Protein AF-A0A421J3B6-F1 (afdb_monomer)

Secondary structure (DSSP, 8-state):
-HHHHHHHHHHHHHHHHGGG-EEEEEEEESPP-SHHHHHHHHHHHHTTS-EEEEEEEE--TT-SEEEEEEEEE-SS-S---TTS-GGG----GGGTTS---HHHHHHHHHHHHHHHHHHHHHEEEEE-HHHHTTSTTTTTTS--B---EEE-SS-GGGTTEEEPPB-SSS-SEEEEE-TTS---HHHHHHHHHHEEE-TTTEEEEEEEEEESHHHHHHHH-

Structure (mmCIF, N/CA/C/O backbone):
data_AF-A0A421J3B6-F1
#
_entry.id   AF-A0A421J3B6-F1
#
loop_
_atom_site.group_PDB
_atom_site.id
_atom_site.type_symbol
_atom_site.label_atom_id
_atom_site.label_alt_id
_atom_site.label_comp_id
_atom_site.label_asym_id
_atom_site.label_entity_id
_atom_site.label_seq_id
_atom_site.pdbx_PDB_ins_code
_atom_site.Cartn_x
_atom_site.Cartn_y
_atom_site.Cartn_z
_atom_site.occupancy
_atom_site.B_iso_or_equiv
_atom_site.auth_seq_id
_atom_site.auth_comp_id
_atom_site.auth_asym_id
_atom_site.auth_atom_id
_atom_site.pdbx_PDB_model_num
ATOM 1 N N . MET A 1 1 ? 37.39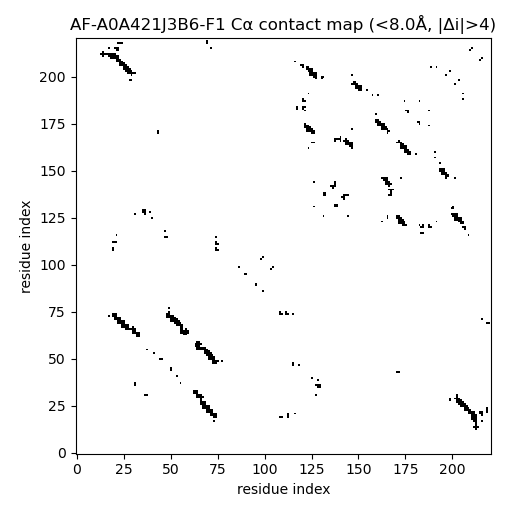4 -8.939 -22.116 1.00 54.56 1 MET A N 1
ATOM 2 C CA . MET A 1 1 ? 36.488 -8.179 -23.014 1.00 54.56 1 MET A CA 1
ATOM 3 C C . MET A 1 1 ? 35.059 -8.730 -23.084 1.00 54.56 1 MET A C 1
ATOM 5 O O . MET A 1 1 ? 34.151 -7.935 -22.910 1.00 54.56 1 MET A O 1
ATOM 9 N N . ARG A 1 2 ? 34.811 -10.040 -23.271 1.00 52.09 2 ARG A N 1
ATOM 10 C CA . ARG A 1 2 ? 33.432 -10.589 -23.368 1.00 52.09 2 ARG A CA 1
ATOM 11 C C . ARG A 1 2 ? 32.566 -10.418 -22.103 1.00 52.09 2 ARG A C 1
ATOM 13 O O . ARG A 1 2 ? 31.375 -10.168 -22.228 1.00 52.09 2 ARG A O 1
ATOM 20 N N . TYR A 1 3 ? 33.163 -10.473 -20.909 1.00 55.31 3 TYR A N 1
ATOM 21 C CA . TYR A 1 3 ? 32.446 -10.296 -19.635 1.00 55.31 3 TYR A CA 1
ATOM 22 C C . TYR A 1 3 ? 31.836 -8.896 -19.461 1.00 55.31 3 TYR A C 1
ATOM 24 O O . TYR A 1 3 ? 30.674 -8.782 -19.092 1.00 55.31 3 TYR A O 1
ATOM 32 N N . HIS A 1 4 ? 32.566 -7.837 -19.822 1.00 60.22 4 HIS A N 1
ATOM 33 C CA . HIS A 1 4 ? 32.065 -6.462 -19.703 1.00 60.22 4 HIS A CA 1
ATOM 34 C C . HIS A 1 4 ? 30.913 -6.155 -20.671 1.00 60.22 4 HIS A C 1
ATOM 36 O O . HIS A 1 4 ? 30.020 -5.384 -20.337 1.00 60.22 4 HIS A O 1
ATOM 42 N N . ALA A 1 5 ? 30.894 -6.783 -21.852 1.00 58.94 5 ALA A N 1
ATOM 43 C CA . ALA A 1 5 ? 29.796 -6.628 -22.807 1.00 58.94 5 ALA A CA 1
ATOM 44 C C . ALA A 1 5 ? 28.504 -7.317 -22.325 1.00 58.94 5 ALA A C 1
ATOM 46 O O . ALA A 1 5 ? 27.414 -6.762 -22.475 1.00 58.94 5 ALA A O 1
ATOM 47 N N . ALA A 1 6 ? 28.623 -8.499 -21.708 1.00 59.12 6 ALA A N 1
ATOM 48 C CA . ALA A 1 6 ? 27.488 -9.215 -21.124 1.00 59.12 6 ALA A CA 1
ATOM 49 C C . ALA A 1 6 ? 26.903 -8.465 -19.914 1.00 59.12 6 ALA A C 1
ATOM 51 O O . ALA A 1 6 ? 25.690 -8.294 -19.819 1.00 59.12 6 ALA A O 1
ATOM 52 N N . GLU A 1 7 ? 27.761 -7.941 -19.038 1.00 62.59 7 GLU A N 1
ATOM 53 C CA . GLU A 1 7 ? 27.357 -7.146 -17.874 1.00 62.59 7 GLU A CA 1
ATOM 54 C C . GLU A 1 7 ? 26.652 -5.840 -18.277 1.00 62.59 7 GLU A C 1
ATOM 56 O O . GLU A 1 7 ? 25.584 -5.520 -17.754 1.00 62.59 7 GLU A O 1
ATOM 61 N N . ALA A 1 8 ? 27.187 -5.120 -19.269 1.00 64.00 8 ALA A N 1
ATOM 62 C CA . ALA A 1 8 ? 26.549 -3.918 -19.805 1.00 64.00 8 ALA A CA 1
ATOM 63 C C . ALA A 1 8 ? 25.174 -4.213 -20.434 1.00 64.00 8 ALA A C 1
ATOM 65 O O . ALA A 1 8 ? 24.240 -3.423 -20.283 1.00 64.00 8 ALA A O 1
ATOM 66 N N . SER A 1 9 ? 25.033 -5.365 -21.097 1.00 66.00 9 SER A N 1
ATOM 67 C CA . SER A 1 9 ? 23.770 -5.798 -21.709 1.00 66.00 9 SER A CA 1
ATOM 68 C C . SER A 1 9 ? 22.718 -6.156 -20.655 1.00 66.00 9 SER A C 1
ATOM 70 O O . SER A 1 9 ? 21.574 -5.719 -20.766 1.00 66.00 9 SER A O 1
ATOM 72 N N . LEU A 1 10 ? 23.110 -6.869 -19.593 1.00 69.31 10 LEU A N 1
ATOM 73 C CA . LEU A 1 10 ? 22.237 -7.182 -18.457 1.00 69.31 10 LEU A CA 1
ATOM 74 C C . LEU A 1 10 ? 21.808 -5.926 -17.696 1.00 69.31 10 LEU A C 1
ATOM 76 O O . LEU A 1 10 ? 20.646 -5.802 -17.316 1.00 69.31 10 LEU A O 1
ATOM 80 N N . LYS A 1 11 ? 22.724 -4.968 -17.512 1.00 72.81 11 LYS A N 1
ATOM 81 C CA . LYS A 1 11 ? 22.406 -3.686 -16.878 1.00 72.81 11 LYS A CA 1
ATOM 82 C C . LYS A 1 11 ? 21.373 -2.907 -17.691 1.00 72.81 11 LYS A C 1
ATOM 84 O O . LYS A 1 11 ? 20.366 -2.487 -17.132 1.00 72.81 11 LYS A O 1
ATOM 89 N N . LYS A 1 12 ? 21.585 -2.776 -19.006 1.00 69.69 12 LYS A N 1
ATOM 90 C CA . LYS A 1 12 ? 20.636 -2.115 -19.915 1.00 69.69 12 LYS A CA 1
ATOM 91 C C . LYS A 1 12 ? 19.272 -2.810 -19.917 1.00 69.69 12 LYS A C 1
ATOM 93 O O . LYS A 1 12 ? 18.246 -2.138 -19.917 1.00 69.69 12 LYS A O 1
ATOM 98 N N . TYR A 1 13 ? 19.263 -4.142 -19.893 1.00 72.50 13 TYR A N 1
ATOM 99 C CA . TYR A 1 13 ? 18.036 -4.926 -19.784 1.00 72.50 13 TYR A CA 1
ATOM 100 C C . TYR A 1 13 ? 17.287 -4.619 -18.483 1.00 72.50 13 TYR A C 1
ATOM 102 O O . TYR A 1 13 ? 16.115 -4.258 -18.529 1.00 72.50 13 TYR A O 1
ATOM 110 N N . ALA A 1 14 ? 17.969 -4.687 -17.337 1.00 73.88 14 ALA A N 1
ATOM 111 C CA . ALA A 1 14 ? 17.371 -4.389 -16.039 1.00 73.88 14 ALA A CA 1
ATOM 112 C C . ALA A 1 14 ? 16.867 -2.938 -15.955 1.00 73.88 14 ALA A C 1
ATOM 114 O O . ALA A 1 14 ? 15.804 -2.691 -15.394 1.00 73.88 14 ALA A O 1
ATOM 115 N N . ASP A 1 15 ? 17.600 -1.986 -16.539 1.00 78.19 15 ASP A N 1
ATOM 116 C CA . ASP A 1 15 ? 17.197 -0.580 -16.579 1.00 78.19 15 ASP A CA 1
ATOM 117 C C . ASP A 1 15 ? 15.906 -0.372 -17.382 1.00 78.19 15 ASP A C 1
ATOM 119 O O . ASP A 1 15 ? 15.024 0.360 -16.937 1.00 78.19 15 ASP A O 1
ATOM 123 N N . ASN A 1 16 ? 15.761 -1.055 -18.520 1.00 77.69 16 ASN A N 1
ATOM 124 C CA . ASN A 1 16 ? 14.534 -1.014 -19.315 1.00 77.69 16 ASN A CA 1
ATOM 125 C C . ASN A 1 16 ? 13.374 -1.733 -18.621 1.00 77.69 16 ASN A C 1
ATOM 127 O O . ASN A 1 16 ? 12.269 -1.198 -18.578 1.00 77.69 16 ASN A O 1
ATOM 131 N N . TYR A 1 17 ? 13.636 -2.915 -18.061 1.00 82.38 17 TYR A N 1
ATOM 132 C CA . TYR A 1 17 ? 12.633 -3.735 -17.391 1.00 82.38 17 TYR A CA 1
ATOM 133 C C . TYR A 1 17 ? 12.043 -3.011 -16.176 1.00 82.38 17 TYR A C 1
ATOM 135 O O . TYR A 1 17 ? 10.830 -2.877 -16.080 1.00 82.38 17 TYR A O 1
ATOM 143 N N . PHE A 1 18 ? 12.889 -2.458 -15.297 1.00 87.81 18 PHE A N 1
ATOM 144 C CA . PHE A 1 18 ? 12.450 -1.782 -14.071 1.00 87.81 18 PHE A CA 1
ATOM 145 C C . PHE A 1 18 ? 12.078 -0.304 -14.255 1.00 87.81 18 PHE A C 1
ATOM 147 O O . PHE A 1 18 ? 11.787 0.383 -13.273 1.00 87.81 18 PHE A O 1
ATOM 154 N N . ARG A 1 19 ? 12.099 0.223 -15.487 1.00 88.19 19 ARG A N 1
ATOM 155 C CA . ARG A 1 19 ? 11.878 1.652 -15.771 1.00 88.19 19 ARG A CA 1
ATOM 156 C C . ARG A 1 19 ? 10.555 2.170 -15.212 1.00 88.19 19 ARG A C 1
ATOM 158 O O . ARG A 1 19 ? 10.502 3.293 -14.712 1.00 88.19 19 ARG A O 1
ATOM 165 N N . TYR A 1 20 ? 9.508 1.355 -15.294 1.00 89.75 20 TYR A N 1
ATOM 166 C CA . TYR A 1 20 ? 8.163 1.729 -14.866 1.00 89.75 20 TYR A CA 1
ATOM 167 C C . TYR A 1 20 ? 7.737 1.056 -13.557 1.00 89.75 20 TYR A C 1
ATOM 169 O O . TYR A 1 20 ? 6.583 1.182 -13.139 1.00 89.75 20 TYR A O 1
ATOM 177 N N . HIS A 1 21 ? 8.669 0.406 -12.860 1.00 93.44 21 HIS A N 1
ATOM 178 C CA . HIS A 1 21 ? 8.410 -0.194 -11.556 1.00 93.44 21 HIS A CA 1
ATOM 179 C C . HIS A 1 21 ? 8.395 0.851 -10.453 1.00 93.44 21 HIS A C 1
ATOM 181 O O . HIS A 1 21 ? 8.985 1.931 -10.551 1.00 93.44 21 HIS A O 1
ATOM 187 N N . ILE A 1 22 ? 7.701 0.496 -9.382 1.00 96.50 22 ILE A N 1
ATOM 188 C CA . ILE A 1 22 ? 7.508 1.330 -8.206 1.00 96.50 22 ILE A CA 1
ATOM 189 C C . ILE A 1 22 ? 8.176 0.622 -7.042 1.00 96.50 22 ILE A C 1
ATOM 191 O O . ILE A 1 22 ? 7.763 -0.468 -6.645 1.00 96.50 22 ILE A O 1
ATOM 195 N N . ALA A 1 23 ? 9.203 1.250 -6.488 1.00 97.81 23 ALA A N 1
ATOM 196 C CA . ALA A 1 23 ? 9.901 0.787 -5.306 1.00 97.81 23 ALA A CA 1
ATOM 197 C C . ALA A 1 23 ? 9.298 1.478 -4.076 1.00 97.81 23 ALA A C 1
ATOM 199 O O . ALA A 1 23 ? 9.419 2.688 -3.905 1.00 97.81 23 ALA A O 1
ATOM 200 N N . ALA A 1 24 ? 8.650 0.713 -3.202 1.00 97.75 24 ALA A N 1
ATOM 201 C CA . ALA A 1 24 ? 8.002 1.233 -2.006 1.00 97.75 24 ALA A CA 1
ATOM 202 C C . ALA A 1 24 ? 8.635 0.662 -0.730 1.00 97.75 24 ALA A C 1
ATOM 204 O O . ALA A 1 24 ? 8.704 -0.555 -0.529 1.00 97.75 24 ALA A O 1
ATOM 205 N N . ARG A 1 25 ? 9.041 1.552 0.180 1.00 97.69 25 ARG A N 1
ATOM 206 C CA . ARG A 1 25 ? 9.270 1.224 1.593 1.00 97.69 25 ARG A CA 1
ATOM 207 C C . ARG A 1 25 ? 7.998 1.552 2.360 1.00 97.69 25 ARG A C 1
ATOM 209 O O . ARG A 1 25 ? 7.587 2.707 2.416 1.00 97.69 25 ARG A O 1
ATOM 216 N N . MET A 1 26 ? 7.377 0.541 2.947 1.00 97.12 26 MET A N 1
ATOM 217 C CA . MET A 1 26 ? 6.164 0.684 3.738 1.00 97.12 26 MET A CA 1
ATOM 218 C C . MET A 1 26 ? 6.464 0.465 5.219 1.00 97.12 26 MET A C 1
ATOM 220 O O . MET A 1 26 ? 7.109 -0.512 5.582 1.00 97.12 26 MET A O 1
ATOM 224 N N . SER A 1 27 ? 5.947 1.331 6.083 1.00 96.62 27 SER A N 1
ATOM 225 C CA . SER A 1 27 ? 5.927 1.118 7.532 1.00 96.62 27 SER A CA 1
ATOM 226 C C . SER A 1 27 ? 4.523 0.723 7.984 1.00 96.62 27 SER A C 1
ATOM 228 O O . SER A 1 27 ? 3.578 1.464 7.729 1.00 96.62 27 SER A O 1
ATOM 230 N N . ALA A 1 28 ? 4.384 -0.408 8.673 1.00 96.56 28 ALA A N 1
ATOM 231 C CA . ALA A 1 28 ? 3.148 -0.874 9.293 1.00 96.56 28 ALA A CA 1
ATOM 232 C C . ALA A 1 28 ? 3.237 -0.759 10.824 1.00 96.56 28 ALA A C 1
ATOM 234 O O . ALA A 1 28 ? 4.090 -1.388 11.456 1.00 96.56 28 ALA A O 1
ATOM 235 N N . HIS A 1 29 ? 2.352 0.048 11.419 1.00 95.19 29 HIS A N 1
ATOM 236 C CA . HIS A 1 29 ? 2.320 0.313 12.861 1.00 95.19 29 HIS A CA 1
ATOM 237 C C . HIS A 1 29 ? 0.949 -0.008 13.490 1.00 95.19 29 HIS A C 1
ATOM 239 O O . HIS A 1 29 ? -0.046 0.624 13.121 1.00 95.19 29 HIS A O 1
ATOM 245 N N . PRO A 1 30 ? 0.868 -0.934 14.470 1.00 94.62 30 PRO A N 1
ATOM 246 C CA . PRO A 1 30 ? 1.970 -1.750 15.000 1.00 94.62 30 PRO A CA 1
ATOM 247 C C . PRO A 1 30 ? 2.499 -2.728 13.941 1.00 94.62 30 PRO A C 1
ATOM 249 O O . PRO A 1 30 ? 1.849 -2.907 12.911 1.00 94.62 30 PRO A O 1
ATOM 252 N N . CYS A 1 31 ? 3.656 -3.353 14.177 1.00 94.75 31 CYS A N 1
ATOM 253 C CA . CYS A 1 31 ? 4.144 -4.384 13.262 1.00 94.75 31 CYS A CA 1
ATOM 254 C C . CYS A 1 31 ? 3.157 -5.564 13.183 1.00 94.75 31 CYS A C 1
ATOM 256 O O . CYS A 1 31 ? 2.437 -5.827 14.156 1.00 94.75 31 CYS A O 1
ATOM 258 N N . PRO A 1 32 ? 3.116 -6.275 12.042 1.00 95.69 32 PRO A N 1
ATOM 259 C CA . PRO A 1 32 ? 2.440 -7.562 11.947 1.00 95.69 32 PRO A CA 1
ATOM 260 C C . PRO A 1 32 ? 2.922 -8.514 13.045 1.00 95.69 32 PRO A C 1
ATOM 262 O O . PRO A 1 32 ? 4.091 -8.462 13.418 1.00 95.69 32 PRO A O 1
ATOM 265 N N . VAL A 1 33 ? 2.050 -9.368 13.580 1.00 93.69 33 VAL A N 1
ATOM 266 C CA . VAL A 1 33 ? 2.411 -10.293 14.682 1.00 93.69 33 VAL A CA 1
ATOM 267 C C . VAL A 1 33 ? 2.442 -11.764 14.277 1.00 93.69 33 VAL A C 1
ATOM 269 O O . VAL A 1 33 ? 2.927 -12.600 15.032 1.00 93.69 33 VAL A O 1
ATOM 272 N N . ASN A 1 34 ? 1.917 -12.101 13.101 1.00 93.69 34 ASN A N 1
ATOM 273 C CA . ASN A 1 34 ? 1.895 -13.462 12.575 1.00 93.69 34 ASN A CA 1
ATOM 274 C C . ASN A 1 34 ? 1.908 -13.457 11.040 1.00 93.69 34 ASN A C 1
ATOM 276 O O . ASN A 1 34 ? 1.729 -12.420 10.400 1.00 93.69 34 ASN A O 1
ATOM 280 N N . GLU A 1 35 ? 2.121 -14.633 10.452 1.00 95.12 35 GLU A N 1
ATOM 281 C CA . GLU A 1 35 ? 2.174 -14.805 8.998 1.00 95.12 35 GLU A CA 1
ATOM 282 C C . GLU A 1 35 ? 0.854 -14.456 8.301 1.00 95.12 35 GLU A C 1
ATOM 284 O O . GLU A 1 35 ? 0.879 -13.951 7.183 1.00 95.12 35 GLU A O 1
ATOM 289 N N . HIS A 1 36 ? -0.294 -14.643 8.961 1.00 96.19 36 HIS A N 1
ATOM 290 C CA . HIS A 1 36 ? -1.594 -14.300 8.388 1.00 96.19 36 HIS A CA 1
ATOM 291 C C . HIS A 1 36 ? -1.769 -12.787 8.221 1.00 96.19 36 HIS A C 1
ATOM 293 O O . HIS A 1 36 ? -2.330 -12.352 7.221 1.00 96.19 36 HIS A O 1
ATOM 299 N N . GLU A 1 37 ? -1.254 -11.968 9.144 1.00 96.44 37 GLU A N 1
ATOM 300 C CA . GLU A 1 37 ? -1.225 -10.509 8.977 1.00 96.44 37 GLU A CA 1
ATOM 301 C C . GLU A 1 37 ? -0.321 -10.096 7.813 1.00 96.44 37 GLU A C 1
ATOM 303 O O . GLU A 1 37 ? -0.714 -9.263 6.999 1.00 96.44 37 GLU A O 1
ATOM 308 N N . VAL A 1 38 ? 0.858 -10.713 7.690 1.00 97.19 38 VAL A N 1
ATOM 309 C CA . VAL A 1 38 ? 1.779 -10.443 6.575 1.00 97.19 38 VAL A CA 1
ATOM 310 C C . VAL A 1 38 ? 1.155 -10.845 5.242 1.00 97.19 38 VAL A C 1
ATOM 312 O O . VAL A 1 38 ? 1.162 -10.052 4.300 1.00 97.19 38 VAL A O 1
ATOM 315 N N . LYS A 1 39 ? 0.563 -12.041 5.174 1.00 97.31 39 LYS A N 1
ATOM 316 C CA . LYS A 1 39 ? -0.138 -12.535 3.990 1.00 97.31 39 LYS A CA 1
ATOM 317 C C . LYS A 1 39 ? -1.329 -11.650 3.636 1.00 97.31 39 LYS A C 1
ATOM 319 O O . LYS A 1 39 ? -1.480 -11.288 2.479 1.00 97.31 39 LYS A O 1
ATOM 324 N N . PHE A 1 40 ? -2.127 -11.233 4.617 1.00 97.12 40 PHE A N 1
ATOM 325 C CA . PHE A 1 40 ? -3.257 -10.337 4.379 1.00 97.12 40 PHE A CA 1
ATOM 326 C C . PHE A 1 40 ? -2.813 -8.983 3.810 1.00 97.12 40 PHE A C 1
ATOM 328 O O . PHE A 1 40 ? -3.469 -8.441 2.923 1.00 97.12 40 PHE A O 1
ATOM 335 N N . ILE A 1 41 ? -1.688 -8.441 4.281 1.00 97.88 41 ILE A N 1
ATOM 336 C CA . ILE A 1 41 ? -1.090 -7.229 3.709 1.00 97.88 41 ILE A CA 1
ATOM 337 C C . ILE A 1 41 ? -0.630 -7.486 2.267 1.00 97.88 41 ILE A C 1
ATOM 339 O O . ILE A 1 41 ? -0.990 -6.711 1.385 1.00 97.88 41 ILE A O 1
ATOM 343 N N . TYR A 1 42 ? 0.117 -8.567 2.018 1.00 97.81 42 TYR A N 1
ATOM 344 C CA . TYR A 1 42 ? 0.599 -8.938 0.682 1.00 97.81 42 TYR A CA 1
ATOM 345 C C . TYR A 1 42 ? -0.551 -9.109 -0.318 1.00 97.81 42 TYR A C 1
ATOM 347 O O . TYR A 1 42 ? -0.573 -8.424 -1.338 1.00 97.81 42 TYR A O 1
ATOM 355 N N . ASP A 1 43 ? -1.542 -9.939 0.018 1.00 96.06 43 ASP A N 1
ATOM 356 C CA . ASP A 1 43 ? -2.681 -10.252 -0.848 1.00 96.06 43 ASP A CA 1
ATOM 357 C C . ASP A 1 43 ? -3.462 -8.984 -1.222 1.00 96.06 43 ASP A C 1
ATOM 359 O O . ASP A 1 43 ? -3.939 -8.845 -2.345 1.00 96.06 43 ASP A O 1
ATOM 363 N N . ASN A 1 44 ? -3.590 -8.025 -0.296 1.00 96.19 44 ASN A N 1
ATOM 364 C CA . ASN A 1 44 ? -4.288 -6.772 -0.578 1.00 96.19 44 ASN A CA 1
ATOM 365 C C . ASN A 1 44 ? -3.432 -5.764 -1.342 1.00 96.19 44 ASN A C 1
ATOM 367 O O . ASN A 1 44 ? -3.969 -5.058 -2.192 1.00 96.19 44 ASN A O 1
ATOM 371 N N . LEU A 1 45 ? -2.119 -5.709 -1.105 1.00 95.75 45 LEU A N 1
ATOM 372 C CA . LEU A 1 45 ? -1.217 -4.913 -1.940 1.00 95.75 45 LEU A CA 1
ATOM 373 C C . LEU A 1 45 ? -1.181 -5.452 -3.379 1.00 95.75 45 LEU A C 1
ATOM 375 O O . LEU A 1 45 ? -1.159 -4.659 -4.315 1.00 95.75 45 LEU A O 1
ATOM 379 N N . GLN A 1 46 ? -1.267 -6.772 -3.570 1.00 92.62 46 GLN A N 1
ATOM 380 C CA . GLN A 1 46 ? -1.292 -7.402 -4.894 1.00 92.62 46 GLN A CA 1
ATOM 381 C C . GLN A 1 46 ? -2.550 -7.039 -5.704 1.00 92.62 46 GLN A C 1
ATOM 383 O O . GLN A 1 46 ? -2.512 -7.032 -6.930 1.00 92.62 46 GLN A O 1
ATOM 388 N N . LYS A 1 47 ? -3.651 -6.659 -5.037 1.00 89.50 47 LYS A N 1
ATOM 389 C CA . LYS A 1 47 ? -4.853 -6.101 -5.691 1.00 89.50 47 LYS A CA 1
ATOM 390 C C . LYS A 1 47 ? -4.660 -4.668 -6.200 1.00 89.50 47 LYS A C 1
ATOM 392 O O . LYS A 1 47 ? -5.513 -4.159 -6.922 1.00 89.50 47 LYS A O 1
ATOM 397 N N . ILE A 1 48 ? -3.609 -3.968 -5.768 1.00 89.06 48 ILE A N 1
ATOM 398 C CA . ILE A 1 48 ? -3.297 -2.616 -6.252 1.00 89.06 48 ILE A CA 1
ATOM 399 C C . ILE A 1 48 ? -2.569 -2.709 -7.588 1.00 89.06 48 ILE A C 1
ATOM 401 O O . ILE A 1 48 ? -2.947 -2.013 -8.524 1.00 89.06 48 ILE A O 1
ATOM 405 N N . ALA A 1 49 ? -1.528 -3.538 -7.635 1.00 88.81 49 ALA A N 1
ATOM 406 C CA . ALA A 1 49 ? -0.688 -3.781 -8.796 1.00 88.81 49 ALA A CA 1
ATOM 407 C C . ALA A 1 49 ? 0.109 -5.087 -8.596 1.00 88.81 49 ALA A C 1
ATOM 409 O O . ALA A 1 49 ? 0.317 -5.490 -7.443 1.00 88.81 49 ALA A O 1
ATOM 410 N N . PRO A 1 50 ? 0.591 -5.737 -9.673 1.00 90.38 50 PRO A N 1
ATOM 411 C CA . PRO A 1 50 ? 1.442 -6.918 -9.562 1.00 90.38 50 PRO A CA 1
ATOM 412 C C . PRO A 1 50 ? 2.684 -6.644 -8.708 1.00 90.38 50 PRO A C 1
ATOM 414 O O . PRO A 1 50 ? 3.362 -5.634 -8.891 1.00 90.38 50 PRO A O 1
ATOM 417 N N . ILE A 1 51 ? 2.989 -7.555 -7.783 1.00 93.31 51 ILE A N 1
ATOM 418 C CA . ILE A 1 51 ? 4.153 -7.461 -6.896 1.00 93.31 51 ILE A CA 1
ATOM 419 C C . ILE A 1 51 ? 5.232 -8.422 -7.383 1.00 93.31 51 ILE A C 1
ATOM 421 O O . ILE A 1 51 ? 5.013 -9.631 -7.402 1.00 93.3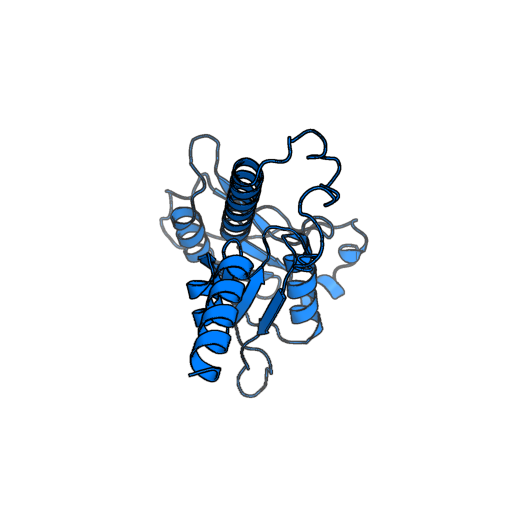1 51 ILE A O 1
ATOM 425 N N . GLU A 1 52 ? 6.412 -7.895 -7.698 1.00 92.81 52 GLU A N 1
ATOM 426 C CA . GLU A 1 52 ? 7.574 -8.698 -8.115 1.00 92.81 52 GLU A CA 1
ATOM 427 C C . GLU A 1 52 ? 8.541 -8.984 -6.971 1.00 92.81 52 GLU A C 1
ATOM 429 O O . GLU A 1 52 ? 9.261 -9.980 -6.971 1.00 92.81 52 GLU A O 1
ATOM 434 N N . TYR A 1 53 ? 8.550 -8.115 -5.965 1.00 95.62 53 TYR A N 1
ATOM 435 C CA . TYR A 1 53 ? 9.368 -8.291 -4.780 1.00 95.62 53 TYR A CA 1
ATOM 436 C C . TYR A 1 53 ? 8.585 -7.865 -3.552 1.00 95.62 53 TYR A C 1
ATOM 438 O O . TYR A 1 53 ? 8.006 -6.782 -3.519 1.00 95.62 53 TYR A O 1
ATOM 446 N N . PHE A 1 54 ? 8.600 -8.705 -2.523 1.00 96.88 54 PHE A N 1
ATOM 447 C CA . PHE A 1 54 ? 7.999 -8.412 -1.233 1.00 96.88 54 PHE A CA 1
ATOM 448 C C . PHE A 1 54 ? 8.889 -8.958 -0.127 1.00 96.88 54 PHE A C 1
ATOM 450 O O . PHE A 1 54 ? 9.208 -10.147 -0.094 1.00 96.88 54 PHE A O 1
ATOM 457 N N . ARG A 1 55 ? 9.283 -8.093 0.806 1.00 96.44 55 ARG A N 1
ATOM 458 C CA . ARG A 1 55 ? 10.091 -8.496 1.954 1.00 96.44 55 ARG A CA 1
ATOM 459 C C . ARG A 1 55 ? 9.730 -7.686 3.181 1.00 96.44 55 ARG A C 1
ATOM 461 O O . ARG A 1 55 ? 9.846 -6.466 3.178 1.00 96.44 55 ARG A O 1
ATOM 468 N N . ILE A 1 56 ? 9.388 -8.376 4.258 1.00 95.19 56 ILE A N 1
ATOM 469 C CA . ILE A 1 56 ? 9.242 -7.780 5.585 1.00 95.19 56 ILE A CA 1
ATOM 470 C C . ILE A 1 56 ? 10.578 -7.817 6.334 1.00 95.19 56 ILE A C 1
ATOM 472 O O . ILE A 1 56 ? 11.362 -8.763 6.198 1.00 95.19 56 ILE A O 1
ATOM 476 N N . SER A 1 57 ? 10.874 -6.768 7.097 1.00 94.69 57 SER A N 1
ATOM 477 C CA . SER A 1 57 ? 12.037 -6.745 7.974 1.00 94.69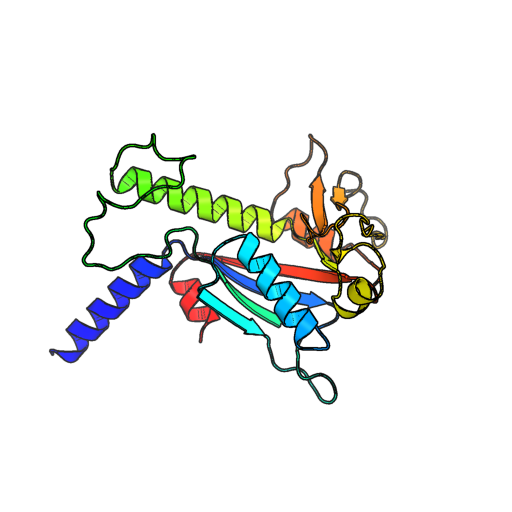 57 SER A CA 1
ATOM 478 C C . SER A 1 57 ? 11.861 -7.743 9.117 1.00 94.69 57 SER A C 1
ATOM 480 O O . SER A 1 57 ? 10.745 -8.050 9.541 1.00 94.69 57 SER A O 1
ATOM 482 N N . LYS A 1 58 ? 12.978 -8.262 9.629 1.00 92.69 58 LYS A N 1
ATOM 483 C CA . LYS A 1 58 ? 12.955 -9.106 10.826 1.00 92.69 58 LYS A CA 1
ATOM 484 C C . LYS A 1 58 ? 12.617 -8.249 12.043 1.00 92.69 58 LYS A C 1
ATOM 486 O O . LYS A 1 58 ? 13.118 -7.130 12.170 1.00 92.69 58 LYS A O 1
ATOM 491 N N . GLY A 1 59 ? 11.757 -8.775 12.906 1.00 89.69 59 GLY A N 1
ATOM 492 C CA . GLY A 1 59 ? 11.451 -8.174 14.198 1.00 89.69 59 GLY A CA 1
ATOM 493 C C . GLY A 1 59 ? 12.510 -8.495 15.255 1.00 89.69 59 GLY A C 1
ATOM 494 O O . GLY A 1 59 ? 13.545 -9.102 14.969 1.00 89.69 59 GLY A O 1
ATOM 495 N N . SER A 1 60 ? 12.252 -8.057 16.483 1.00 85.31 60 SER A N 1
ATOM 496 C CA . SER A 1 60 ? 13.066 -8.349 17.666 1.00 85.31 60 SER A CA 1
ATOM 497 C C . SER A 1 60 ? 12.405 -9.423 18.543 1.00 85.31 60 SER A C 1
ATOM 499 O O . SER A 1 60 ? 11.265 -9.819 18.307 1.00 85.31 60 SER A O 1
ATOM 501 N N . MET A 1 61 ? 13.142 -9.919 19.544 1.00 78.56 61 MET A N 1
ATOM 502 C CA . MET A 1 61 ? 12.732 -10.969 20.495 1.00 78.56 61 MET A CA 1
ATOM 503 C C . MET A 1 61 ? 11.223 -10.947 20.822 1.00 78.56 61 MET A C 1
ATOM 505 O O . MET A 1 61 ? 10.731 -9.996 21.425 1.00 78.56 61 MET A O 1
ATOM 509 N N . GLY A 1 62 ? 10.502 -12.005 20.430 1.00 78.81 62 GLY A N 1
ATOM 510 C CA . GLY A 1 62 ? 9.064 -12.187 20.679 1.00 78.81 62 GLY A CA 1
ATOM 511 C C . GLY A 1 62 ? 8.137 -11.911 19.485 1.00 78.81 62 GLY A C 1
ATOM 512 O O . GLY A 1 62 ? 7.031 -12.443 19.465 1.00 78.81 62 GLY A O 1
ATOM 513 N N . ASN A 1 63 ? 8.577 -11.161 18.465 1.00 85.88 63 ASN A N 1
ATOM 514 C CA . ASN A 1 63 ? 7.845 -11.003 17.203 1.00 85.88 63 ASN A CA 1
ATOM 515 C C . ASN A 1 63 ? 8.797 -11.179 16.003 1.00 85.88 63 ASN A C 1
ATOM 517 O O . ASN A 1 63 ? 9.717 -10.377 15.840 1.00 85.88 63 ASN A O 1
ATOM 521 N N . PRO A 1 64 ? 8.594 -12.186 15.133 1.00 90.81 64 PRO A N 1
ATOM 522 C CA . PRO A 1 64 ? 9.474 -12.408 13.987 1.00 90.81 64 PRO A CA 1
ATOM 523 C C . PRO A 1 64 ? 9.409 -11.290 12.932 1.00 90.81 64 PRO A C 1
ATOM 525 O O . PRO A 1 64 ? 10.318 -11.188 12.105 1.00 90.81 64 PRO A O 1
ATOM 528 N N . TYR A 1 65 ? 8.387 -10.428 12.970 1.00 94.69 65 TYR A N 1
ATOM 529 C CA . TYR A 1 65 ? 8.132 -9.400 11.965 1.00 94.69 65 TYR A CA 1
ATOM 530 C C . TYR A 1 65 ? 8.387 -7.986 12.497 1.00 94.69 65 TYR A C 1
ATOM 532 O O . TYR A 1 65 ? 7.906 -7.584 13.559 1.00 94.69 65 TYR A O 1
ATOM 540 N N . GLY A 1 66 ? 9.154 -7.213 11.732 1.00 94.69 66 GLY A N 1
ATOM 541 C CA . GLY A 1 66 ? 9.385 -5.800 11.985 1.00 94.69 66 GLY A CA 1
ATOM 542 C C . GLY A 1 66 ? 8.290 -4.916 11.387 1.00 94.69 66 GLY A C 1
ATOM 543 O O . GLY A 1 66 ? 7.324 -5.382 10.785 1.00 94.69 66 GLY A O 1
ATOM 544 N N . THR A 1 67 ? 8.433 -3.605 11.564 1.00 94.62 67 THR A N 1
ATOM 545 C CA . THR A 1 67 ? 7.476 -2.616 11.040 1.00 94.62 67 THR A CA 1
ATOM 546 C C . THR A 1 67 ? 7.717 -2.275 9.575 1.00 94.62 67 THR A C 1
ATOM 548 O O . THR A 1 67 ? 6.828 -1.720 8.944 1.00 94.62 67 THR A O 1
ATOM 551 N N . GLN A 1 68 ? 8.896 -2.575 9.028 1.00 96.69 68 GLN A N 1
ATOM 552 C CA . GLN A 1 68 ? 9.296 -2.145 7.691 1.00 96.69 68 GLN A CA 1
ATOM 553 C C . GLN A 1 68 ? 9.058 -3.251 6.668 1.00 96.69 68 GLN A C 1
ATOM 555 O O . GLN A 1 68 ? 9.425 -4.403 6.888 1.00 96.69 68 GLN A O 1
ATOM 560 N N . LEU A 1 69 ? 8.502 -2.888 5.520 1.00 96.31 69 LEU A N 1
ATOM 561 C CA . LEU A 1 69 ? 8.336 -3.756 4.367 1.00 96.31 69 LEU A CA 1
ATOM 562 C C . LEU A 1 69 ? 8.915 -3.072 3.130 1.00 96.31 69 LEU A C 1
ATOM 564 O O . LEU A 1 69 ? 8.793 -1.863 2.953 1.00 96.31 69 LEU A O 1
ATOM 568 N N . LYS A 1 70 ? 9.546 -3.859 2.270 1.00 98.12 70 LYS A N 1
ATOM 569 C CA . LYS A 1 70 ? 10.032 -3.457 0.954 1.00 98.12 70 LYS A CA 1
ATOM 570 C C . LYS A 1 70 ? 9.150 -4.141 -0.083 1.00 98.12 70 LYS A C 1
ATOM 572 O O . LYS A 1 70 ? 9.003 -5.363 -0.027 1.00 98.12 70 LYS A O 1
ATOM 577 N N . VAL A 1 71 ? 8.575 -3.374 -1.002 1.00 97.50 71 VAL A N 1
ATOM 578 C CA . VAL A 1 71 ? 7.699 -3.888 -2.059 1.00 97.50 71 VAL A CA 1
ATOM 579 C C . VAL A 1 71 ? 8.100 -3.272 -3.393 1.00 97.50 71 VAL A C 1
ATOM 581 O O . VAL A 1 71 ? 8.330 -2.068 -3.458 1.00 97.50 71 VAL A O 1
ATOM 584 N N . VAL A 1 72 ? 8.194 -4.087 -4.441 1.00 96.94 72 VAL A N 1
ATOM 585 C CA . VAL A 1 72 ? 8.335 -3.614 -5.823 1.00 96.94 72 VAL A CA 1
ATOM 586 C C . VAL A 1 72 ? 7.067 -3.976 -6.576 1.00 96.94 72 VAL A C 1
ATOM 588 O O . VAL A 1 72 ? 6.740 -5.159 -6.691 1.00 96.94 72 VAL A O 1
ATOM 591 N N . PHE A 1 73 ? 6.374 -2.958 -7.077 1.00 94.25 73 PHE A N 1
ATOM 592 C CA . PHE A 1 73 ? 5.224 -3.126 -7.957 1.00 94.25 73 PHE A CA 1
ATOM 593 C C . PHE A 1 73 ? 5.641 -2.948 -9.413 1.00 94.25 73 PHE A C 1
ATOM 595 O O . PHE A 1 73 ? 6.441 -2.062 -9.725 1.00 94.25 73 PHE A O 1
ATOM 602 N N . SER A 1 74 ? 5.053 -3.745 -10.296 1.00 88.62 74 SER A N 1
ATOM 603 C CA . SER A 1 74 ? 5.048 -3.488 -11.735 1.00 88.62 74 SER A CA 1
ATOM 604 C C . SER A 1 74 ? 3.833 -2.626 -12.088 1.00 88.62 74 SER A C 1
ATOM 606 O O . SER A 1 74 ? 2.756 -2.822 -11.526 1.00 88.62 74 SER A O 1
ATOM 608 N N . SER A 1 75 ? 3.986 -1.662 -12.997 1.00 79.56 75 SER A N 1
ATOM 609 C CA . SER A 1 75 ? 2.859 -0.871 -13.522 1.00 79.56 75 SER A CA 1
ATOM 610 C C . SER A 1 75 ? 2.070 -1.596 -14.624 1.00 79.56 75 SER A C 1
ATOM 612 O O . SER A 1 75 ? 0.956 -1.178 -14.911 1.00 79.56 75 SER A O 1
ATOM 614 N N . GLY A 1 76 ? 2.598 -2.710 -15.154 1.00 66.12 76 GLY A N 1
ATOM 615 C CA . GLY A 1 76 ? 2.102 -3.495 -16.299 1.00 66.12 76 GLY A CA 1
ATOM 616 C C . GLY A 1 76 ? 3.281 -3.835 -17.233 1.00 66.12 76 GLY A C 1
ATOM 617 O O . GLY A 1 76 ? 4.219 -3.051 -17.314 1.00 66.12 76 GLY A O 1
ATOM 618 N N . VAL A 1 77 ? 3.401 -4.975 -17.926 1.00 49.97 77 VAL A N 1
ATOM 619 C CA . VAL A 1 77 ? 2.624 -6.225 -18.062 1.00 49.97 77 VAL A CA 1
ATOM 620 C C . VAL A 1 77 ? 3.483 -7.387 -17.525 1.00 49.97 77 VAL A C 1
ATOM 622 O O . VAL A 1 77 ? 4.698 -7.398 -17.701 1.00 49.97 77 VAL A O 1
ATOM 625 N N . VAL A 1 78 ? 2.857 -8.389 -16.896 1.00 43.62 78 VAL A N 1
ATOM 626 C CA . VAL A 1 78 ? 3.486 -9.588 -16.279 1.00 43.62 78 VAL A CA 1
ATOM 627 C C . VAL A 1 78 ? 4.123 -10.558 -17.303 1.00 43.62 78 VAL A C 1
ATOM 629 O O . VAL A 1 78 ? 4.583 -11.637 -16.947 1.00 43.62 78 VAL A O 1
ATOM 632 N N . GLN A 1 79 ? 4.228 -10.190 -18.578 1.00 39.09 79 GLN A N 1
ATOM 633 C CA . GLN A 1 79 ? 4.877 -10.995 -19.614 1.00 39.09 79 GLN A CA 1
ATOM 634 C C . GLN A 1 79 ? 5.690 -10.092 -20.541 1.00 39.09 79 GLN A C 1
ATOM 636 O O . GLN A 1 79 ? 5.276 -9.761 -21.641 1.00 39.09 79 GLN A O 1
ATOM 641 N N . LEU A 1 80 ? 6.873 -9.682 -20.089 1.00 38.62 80 LEU A N 1
ATOM 642 C CA . LEU A 1 80 ? 7.938 -9.271 -21.001 1.00 38.62 80 LEU A CA 1
ATOM 643 C C . LEU A 1 80 ? 8.843 -10.482 -21.211 1.00 38.62 80 LEU A C 1
ATOM 645 O O . LEU A 1 80 ? 9.901 -10.601 -20.593 1.00 38.62 80 LEU A O 1
ATOM 649 N N . ASN A 1 81 ? 8.401 -11.413 -22.057 1.00 35.84 81 ASN A N 1
ATOM 650 C CA . ASN A 1 81 ? 9.337 -12.310 -22.714 1.00 35.84 81 ASN A CA 1
ATOM 651 C C . ASN A 1 81 ? 9.975 -11.493 -23.854 1.00 35.84 81 ASN A C 1
ATOM 653 O O . ASN A 1 81 ? 9.256 -11.086 -24.762 1.00 35.84 81 ASN A O 1
ATOM 657 N N . PRO A 1 82 ? 11.290 -11.208 -23.848 1.00 41.72 82 PRO A N 1
ATOM 658 C CA . PRO A 1 82 ? 11.937 -10.325 -24.832 1.00 41.72 82 PRO A CA 1
ATOM 659 C C . PRO A 1 82 ? 11.976 -10.887 -26.269 1.00 41.72 82 PRO A C 1
ATOM 661 O O . PRO A 1 82 ? 12.661 -10.333 -27.127 1.00 41.72 82 PRO A O 1
ATOM 664 N N . TYR A 1 83 ? 11.280 -11.997 -26.517 1.00 39.81 83 TYR A N 1
ATOM 665 C CA . TYR A 1 83 ? 11.142 -12.656 -27.812 1.00 39.81 83 TYR A CA 1
ATOM 666 C C . TYR A 1 83 ? 9.728 -12.558 -28.393 1.00 39.81 83 TYR A C 1
ATOM 668 O O . TYR A 1 83 ? 9.531 -12.990 -29.525 1.00 39.81 83 TYR A O 1
ATOM 676 N N . GLU A 1 84 ? 8.759 -12.023 -27.646 1.00 39.28 84 GLU A N 1
ATOM 677 C CA . GLU A 1 84 ? 7.425 -11.748 -28.176 1.00 39.28 84 GLU A CA 1
ATOM 678 C C . GLU A 1 84 ? 7.392 -10.333 -28.753 1.00 39.28 84 GLU A C 1
ATOM 680 O O . GLU A 1 84 ? 7.826 -9.363 -28.126 1.00 39.28 84 GLU A O 1
ATOM 685 N N . ASP A 1 85 ? 6.945 -10.253 -30.004 1.00 39.66 85 ASP A N 1
ATOM 686 C CA . ASP A 1 85 ? 6.721 -9.012 -30.725 1.00 39.66 85 ASP A CA 1
ATOM 687 C C . ASP A 1 85 ? 5.709 -8.168 -29.933 1.00 39.66 85 ASP A C 1
ATOM 689 O O . ASP A 1 85 ? 4.639 -8.645 -29.551 1.00 39.66 85 ASP A O 1
ATOM 693 N N . MET A 1 86 ? 6.053 -6.907 -29.657 1.00 43.81 86 MET A N 1
ATOM 694 C CA . MET A 1 86 ? 5.250 -5.985 -28.836 1.00 43.81 86 MET A CA 1
ATOM 695 C C . MET A 1 86 ? 3.858 -5.711 -29.436 1.00 43.81 86 MET A C 1
ATOM 697 O O . MET A 1 86 ? 3.017 -5.082 -28.794 1.00 43.81 86 MET A O 1
ATOM 701 N N . SER A 1 87 ? 3.623 -6.164 -30.668 1.00 43.81 87 SER A N 1
ATOM 702 C CA . SER A 1 87 ? 2.365 -6.062 -31.402 1.00 43.81 87 SER A CA 1
ATOM 703 C C . SER A 1 87 ? 1.271 -7.041 -30.947 1.00 43.81 87 SER A C 1
ATOM 705 O O . SER A 1 87 ? 0.104 -6.757 -31.205 1.00 43.81 87 SER A O 1
ATOM 707 N N . ASP A 1 88 ? 1.605 -8.116 -30.219 1.00 38.41 88 ASP A N 1
ATOM 708 C CA . ASP A 1 88 ? 0.655 -9.190 -29.862 1.00 38.41 88 ASP A CA 1
ATOM 709 C C . ASP A 1 88 ? 0.245 -9.217 -28.375 1.00 38.41 88 ASP A C 1
ATOM 711 O O . ASP A 1 88 ? -0.381 -10.170 -27.906 1.00 38.41 88 ASP A O 1
ATOM 715 N N . ILE A 1 89 ? 0.563 -8.172 -27.604 1.00 46.47 89 ILE A N 1
ATOM 716 C CA . ILE A 1 89 ? 0.229 -8.121 -26.174 1.00 46.47 89 ILE A CA 1
ATOM 717 C C . ILE A 1 89 ? -1.281 -7.869 -26.004 1.00 46.47 89 ILE A C 1
ATOM 719 O O . ILE A 1 89 ? -1.763 -6.799 -26.391 1.00 46.47 89 ILE A O 1
ATOM 723 N N . PRO A 1 90 ? -2.044 -8.783 -25.368 1.00 40.56 90 PRO A N 1
ATOM 724 C CA . PRO A 1 90 ? -3.442 -8.530 -25.068 1.00 40.56 90 PRO A CA 1
ATOM 725 C C . PRO A 1 90 ? -3.528 -7.459 -23.978 1.00 40.56 90 PRO A C 1
ATOM 727 O O . PRO A 1 90 ? -3.246 -7.698 -22.801 1.00 40.56 90 PRO A O 1
ATOM 730 N N . LEU A 1 91 ? -3.902 -6.249 -24.389 1.00 47.66 91 LEU A N 1
ATOM 731 C CA . LEU A 1 91 ? -4.298 -5.183 -23.480 1.00 47.66 91 LEU A CA 1
ATOM 732 C C . LEU A 1 91 ? -5.580 -5.615 -22.745 1.00 47.66 91 LEU A C 1
ATOM 734 O O . LEU A 1 91 ? -6.452 -6.224 -23.366 1.00 47.66 91 LEU A O 1
ATOM 738 N N . PRO A 1 92 ? -5.737 -5.302 -21.444 1.00 46.72 92 PRO A N 1
ATOM 739 C CA . PRO A 1 92 ? -7.029 -5.431 -20.774 1.00 46.72 92 PRO A CA 1
ATOM 740 C C . PRO A 1 92 ? -8.108 -4.713 -21.596 1.00 46.72 92 PRO A C 1
ATOM 742 O O . PRO A 1 92 ? -7.824 -3.642 -22.132 1.00 46.72 92 PRO A O 1
ATOM 745 N N . ASP A 1 93 ? -9.324 -5.265 -21.681 1.00 47.66 93 ASP A N 1
ATOM 746 C CA . ASP A 1 93 ? -10.399 -4.792 -22.580 1.00 47.66 93 ASP A CA 1
ATOM 747 C C . ASP A 1 93 ? -10.680 -3.278 -22.493 1.00 47.66 93 ASP A C 1
ATOM 749 O O . ASP A 1 93 ? -11.081 -2.649 -23.470 1.00 47.66 93 ASP A O 1
ATOM 753 N N . GLU A 1 94 ? -10.395 -2.666 -21.342 1.00 44.50 94 GLU A N 1
ATOM 754 C CA . GLU A 1 94 ? -10.475 -1.220 -21.086 1.00 44.50 94 GLU A CA 1
ATOM 755 C C . GLU A 1 94 ? -9.522 -0.369 -21.958 1.00 44.50 94 GLU A C 1
ATOM 757 O O . GLU A 1 94 ? -9.694 0.845 -22.061 1.00 44.50 94 GLU A O 1
ATOM 762 N N . PHE A 1 95 ? -8.529 -0.995 -22.599 1.00 47.16 95 PHE A N 1
ATOM 763 C CA . PHE A 1 95 ? -7.467 -0.359 -23.385 1.00 47.16 95 PHE A CA 1
ATOM 764 C C . PHE A 1 95 ? -7.297 -0.964 -24.787 1.00 47.16 95 PHE A C 1
ATOM 766 O O . PHE A 1 95 ? -6.412 -0.536 -25.527 1.00 47.16 95 PHE A O 1
ATOM 773 N N . ALA A 1 96 ? -8.160 -1.901 -25.196 1.00 48.44 96 ALA A N 1
ATOM 774 C CA . ALA A 1 96 ? -8.100 -2.569 -26.502 1.00 48.44 96 ALA A CA 1
ATOM 775 C C . ALA A 1 96 ? -8.238 -1.613 -27.712 1.00 48.44 96 ALA A C 1
ATOM 777 O O . ALA A 1 96 ? -7.978 -2.003 -28.847 1.00 48.44 96 ALA A O 1
ATOM 778 N N . SER A 1 97 ? -8.628 -0.352 -27.490 1.00 43.84 97 SER A N 1
ATOM 779 C CA . SER A 1 97 ? -8.770 0.679 -28.525 1.00 43.84 97 SER A CA 1
ATOM 780 C C . SER A 1 97 ? -7.550 1.598 -28.699 1.00 43.84 97 SER A C 1
ATOM 782 O O . SER A 1 97 ? -7.652 2.588 -29.425 1.00 43.84 97 SER A O 1
ATOM 784 N N . VAL A 1 98 ? -6.423 1.345 -28.019 1.00 44.41 98 VAL A N 1
ATOM 785 C CA . VAL A 1 98 ? -5.230 2.211 -28.094 1.00 44.41 98 VAL A CA 1
ATOM 786 C C . VAL A 1 98 ? -4.258 1.696 -29.174 1.00 44.41 98 VAL A C 1
ATOM 788 O O . VAL A 1 98 ? -3.834 0.546 -29.090 1.00 44.41 98 VAL A O 1
ATOM 791 N N . PRO A 1 99 ? -3.886 2.505 -30.191 1.00 40.28 99 PRO A N 1
ATOM 792 C CA . PRO A 1 99 ? -2.962 2.085 -31.247 1.00 40.28 99 PRO A CA 1
ATOM 793 C C . PRO A 1 99 ? -1.559 1.732 -30.722 1.00 40.28 99 PRO A C 1
ATOM 795 O O . PRO A 1 99 ? -1.026 2.357 -29.808 1.00 40.28 99 PRO A O 1
ATOM 798 N N . SER A 1 100 ? -0.933 0.741 -31.351 1.00 49.47 100 SER A N 1
ATOM 799 C CA . SER A 1 100 ? 0.381 0.184 -31.023 1.00 49.47 100 SER A CA 1
ATOM 800 C C . SER A 1 100 ? 1.537 1.057 -31.546 1.00 49.47 100 SER A C 1
ATOM 802 O O . SER A 1 100 ? 2.070 0.820 -32.631 1.00 49.47 100 SER A O 1
ATOM 804 N N . THR A 1 101 ? 1.943 2.077 -30.786 1.00 53.06 101 THR A N 1
ATOM 805 C CA . THR A 1 101 ? 3.260 2.726 -30.949 1.00 53.06 101 THR A CA 1
ATOM 806 C C . THR A 1 101 ? 4.021 2.728 -29.623 1.00 53.06 101 THR A C 1
ATOM 808 O O . THR A 1 101 ? 3.428 2.958 -28.568 1.00 53.06 101 THR A O 1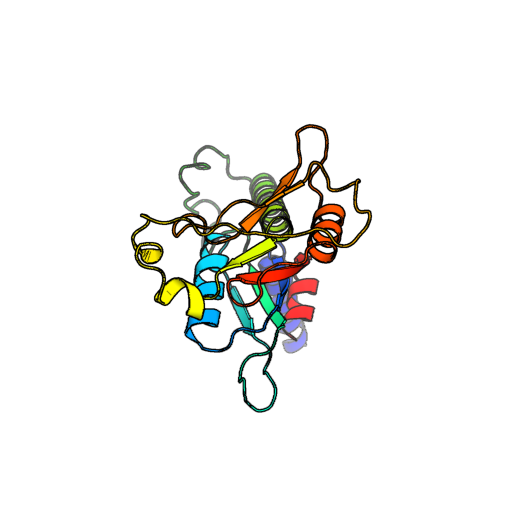
ATOM 811 N N . ASP A 1 102 ? 5.342 2.515 -29.666 1.00 62.09 102 ASP A N 1
ATOM 812 C CA . ASP A 1 102 ? 6.210 2.457 -28.474 1.00 62.09 102 ASP A CA 1
ATOM 813 C C . ASP A 1 102 ? 6.069 3.688 -27.557 1.00 62.09 102 ASP A C 1
ATOM 815 O O . ASP A 1 102 ? 6.163 3.580 -26.333 1.00 62.09 102 ASP A O 1
ATOM 819 N N . SER A 1 103 ? 5.811 4.870 -28.131 1.00 60.09 103 SER A N 1
ATOM 820 C CA . SER A 1 103 ? 5.6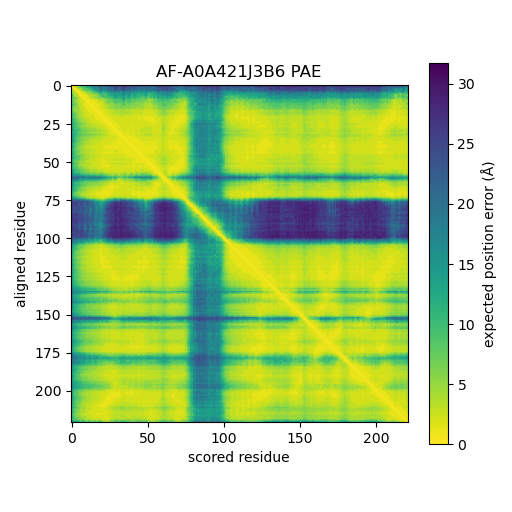02 6.109 -27.372 1.00 60.09 103 SER A CA 1
ATOM 821 C C . SER A 1 103 ? 4.276 6.126 -26.610 1.00 60.09 103 SER A C 1
ATOM 823 O O . SER A 1 103 ? 4.251 6.549 -25.458 1.00 60.09 103 SER A O 1
ATOM 825 N N . GLN A 1 104 ? 3.191 5.626 -27.208 1.00 66.50 104 GLN A N 1
ATOM 826 C CA . GLN A 1 104 ? 1.876 5.574 -26.557 1.00 66.50 104 GLN A CA 1
ATOM 827 C C . GLN A 1 104 ? 1.856 4.523 -25.439 1.00 66.50 104 GLN A C 1
ATOM 829 O O . GLN A 1 104 ? 1.284 4.761 -24.377 1.00 66.50 104 GLN A O 1
ATOM 834 N N . TYR A 1 105 ? 2.564 3.403 -25.615 1.00 73.25 105 TYR A N 1
ATOM 835 C CA . TYR A 1 105 ? 2.734 2.401 -24.560 1.00 73.25 105 TYR A CA 1
ATOM 836 C C . TYR A 1 105 ? 3.520 2.950 -23.354 1.00 73.25 105 TYR A C 1
ATOM 838 O O . TYR A 1 105 ? 3.121 2.763 -22.204 1.00 73.25 105 TYR A O 1
ATOM 846 N N . ALA A 1 106 ? 4.601 3.697 -23.602 1.00 79.38 106 ALA A N 1
ATOM 847 C CA . ALA A 1 106 ? 5.368 4.365 -22.550 1.00 79.38 106 ALA A CA 1
ATOM 848 C C . ALA A 1 106 ? 4.528 5.380 -21.751 1.00 79.38 106 ALA A C 1
ATOM 850 O O . ALA A 1 106 ? 4.666 5.461 -20.527 1.00 79.38 106 ALA A O 1
ATOM 851 N N . GLU A 1 107 ? 3.655 6.133 -22.426 1.00 81.81 107 GLU A N 1
ATOM 852 C CA . GLU A 1 107 ? 2.714 7.061 -21.788 1.00 81.81 107 GLU A CA 1
ATOM 853 C C . GLU A 1 107 ? 1.693 6.324 -20.910 1.00 81.81 107 GLU A C 1
ATOM 855 O O . GLU A 1 107 ? 1.441 6.752 -19.781 1.00 81.81 107 GLU A O 1
ATOM 860 N N . VAL A 1 108 ? 1.164 5.185 -21.375 1.00 81.56 108 VAL A N 1
ATOM 861 C CA . VAL A 1 108 ? 0.249 4.334 -20.595 1.00 81.56 108 VAL A CA 1
ATOM 862 C C . VAL A 1 108 ? 0.930 3.803 -19.335 1.00 81.56 108 VAL A C 1
ATOM 864 O O . VAL A 1 108 ? 0.382 3.961 -18.242 1.00 81.56 108 VAL A O 1
ATOM 867 N N . LEU A 1 109 ? 2.138 3.240 -19.448 1.00 85.56 109 LEU A N 1
ATOM 868 C CA . LEU A 1 109 ? 2.883 2.733 -18.289 1.00 85.56 109 LEU A CA 1
ATOM 869 C C . LEU A 1 109 ? 3.216 3.846 -17.290 1.00 85.56 109 LEU A C 1
ATOM 871 O O . LEU A 1 109 ? 3.104 3.658 -16.077 1.00 85.56 109 LEU A O 1
ATOM 875 N N . GLN A 1 110 ? 3.586 5.031 -17.780 1.00 88.75 110 GLN A N 1
ATOM 876 C CA . GLN A 1 110 ? 3.842 6.189 -16.925 1.00 88.75 110 GLN A CA 1
ATOM 877 C C . GLN A 1 110 ? 2.566 6.671 -16.220 1.00 88.75 110 GLN A C 1
ATOM 879 O O . GLN A 1 110 ? 2.598 7.005 -15.030 1.00 88.75 110 GLN A O 1
ATOM 884 N N . PHE A 1 111 ? 1.435 6.683 -16.925 1.00 86.25 111 PHE A N 1
ATOM 885 C CA . PHE A 1 111 ? 0.140 7.008 -16.340 1.00 86.25 111 PHE A CA 1
ATOM 886 C C . PHE A 1 111 ? -0.255 5.989 -15.263 1.00 86.25 111 PHE A C 1
ATOM 888 O O . PHE A 1 111 ? -0.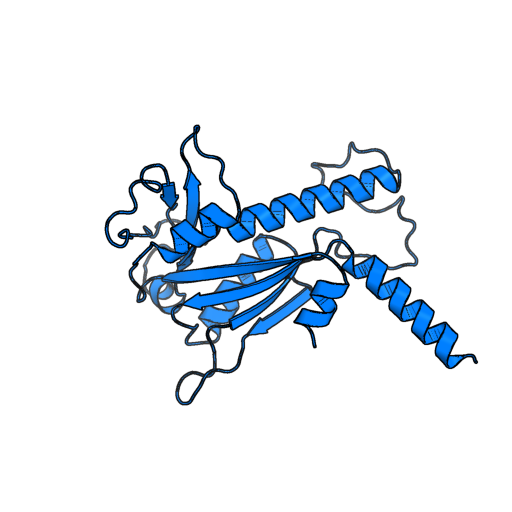575 6.386 -14.142 1.00 86.25 111 PHE A O 1
ATOM 895 N N . GLN A 1 112 ? -0.155 4.687 -15.551 1.00 86.62 112 GLN A N 1
ATOM 896 C CA . GLN A 1 112 ? -0.421 3.607 -14.593 1.00 86.62 112 GLN A CA 1
ATOM 897 C C . GLN A 1 112 ? 0.484 3.709 -13.363 1.00 86.62 112 GLN A C 1
ATOM 899 O O . GLN A 1 112 ? -0.002 3.661 -12.231 1.00 86.62 112 GLN A O 1
ATOM 904 N N . GLN A 1 113 ? 1.784 3.941 -13.569 1.00 92.56 113 GLN A N 1
ATOM 905 C CA . GLN A 1 113 ? 2.734 4.183 -12.488 1.00 92.56 113 GLN A CA 1
ATOM 906 C C . GLN A 1 113 ? 2.272 5.343 -11.593 1.00 92.56 113 GLN A C 1
ATOM 908 O O . GLN A 1 113 ? 2.247 5.210 -10.368 1.00 92.56 113 GLN A O 1
ATOM 913 N N . SER A 1 114 ? 1.844 6.460 -12.192 1.00 90.62 114 SER A N 1
ATOM 914 C CA . SER A 1 114 ? 1.326 7.619 -11.459 1.00 90.62 114 SER A CA 1
ATOM 915 C C . SER A 1 114 ? 0.064 7.290 -10.652 1.00 90.62 114 SER A C 1
ATOM 917 O O . SER A 1 114 ? -0.020 7.656 -9.476 1.00 90.62 114 SER A O 1
ATOM 919 N N . GLN A 1 115 ? -0.885 6.549 -11.237 1.00 89.25 115 GLN A N 1
ATOM 920 C CA . GLN A 1 115 ? -2.116 6.125 -10.558 1.00 89.25 115 GLN A CA 1
ATOM 921 C C . GLN A 1 115 ? -1.825 5.219 -9.357 1.00 89.25 115 GLN A C 1
ATOM 923 O O . GLN A 1 115 ? -2.385 5.419 -8.276 1.00 89.25 115 GLN A O 1
ATOM 928 N N . ILE A 1 116 ? -0.910 4.257 -9.510 1.00 92.38 116 ILE A N 1
ATOM 929 C CA . ILE A 1 116 ? -0.508 3.364 -8.419 1.00 92.38 116 ILE A CA 1
ATOM 930 C C . ILE A 1 116 ? 0.178 4.167 -7.309 1.00 92.38 116 ILE A C 1
ATOM 932 O O . ILE A 1 116 ? -0.203 4.033 -6.146 1.00 92.38 116 ILE A O 1
ATOM 936 N N . CYS A 1 117 ? 1.126 5.049 -7.644 1.00 94.31 117 CYS A N 1
ATOM 937 C CA . CYS A 1 117 ? 1.781 5.923 -6.667 1.00 94.31 117 CYS A CA 1
ATOM 938 C C . CYS A 1 117 ? 0.762 6.786 -5.906 1.00 94.31 117 CYS A C 1
ATOM 940 O O . CYS A 1 117 ? 0.807 6.859 -4.676 1.00 94.31 117 CYS A O 1
ATOM 942 N N . HIS A 1 118 ? -0.195 7.395 -6.613 1.00 90.12 118 HIS A N 1
ATOM 943 C CA . HIS A 1 118 ? -1.255 8.190 -5.996 1.00 90.12 118 HIS A CA 1
ATOM 944 C C . HIS A 1 118 ? -2.110 7.349 -5.037 1.00 90.12 118 HIS A C 1
ATOM 946 O O . HIS A 1 118 ? -2.322 7.733 -3.882 1.00 90.12 118 HIS A O 1
ATOM 952 N N . LYS A 1 119 ? -2.533 6.158 -5.478 1.00 92.38 119 LYS A N 1
ATOM 953 C CA . LYS A 1 119 ? -3.305 5.219 -4.660 1.00 92.38 119 LYS A CA 1
ATOM 954 C C . LYS A 1 119 ? -2.529 4.793 -3.414 1.00 92.38 119 LYS A C 1
ATOM 956 O O . LYS A 1 119 ? -3.078 4.876 -2.319 1.00 92.38 119 LYS A O 1
ATOM 961 N N . LEU A 1 120 ? -1.254 4.426 -3.536 1.00 95.50 120 LEU A N 1
ATOM 962 C CA . LEU A 1 120 ? -0.405 4.058 -2.396 1.00 95.50 120 LEU A CA 1
ATOM 963 C C . LEU A 1 120 ? -0.251 5.212 -1.391 1.00 95.50 120 LEU A C 1
ATOM 965 O O . LEU A 1 120 ? -0.402 5.003 -0.186 1.00 95.50 120 LEU A O 1
ATOM 969 N N . HIS A 1 121 ? -0.040 6.447 -1.859 1.00 94.62 121 HIS A N 1
ATOM 970 C CA . HIS A 1 121 ? 0.005 7.613 -0.972 1.00 94.62 121 HIS A CA 1
ATOM 971 C C . HIS A 1 121 ? -1.324 7.866 -0.252 1.00 94.62 121 HIS A C 1
ATOM 973 O O . HIS A 1 121 ? -1.310 8.257 0.916 1.00 94.62 121 HIS A O 1
ATOM 979 N N . SER A 1 122 ? -2.461 7.580 -0.888 1.00 94.94 122 SER A N 1
ATOM 980 C CA . SER A 1 122 ? -3.780 7.732 -0.264 1.00 94.94 122 SER A CA 1
ATOM 981 C C . SER A 1 122 ? -4.089 6.676 0.811 1.00 94.94 122 SER A C 1
ATOM 983 O O . SER A 1 122 ? -4.942 6.906 1.666 1.00 94.94 122 SER A O 1
ATOM 985 N N . ILE A 1 123 ? -3.400 5.528 0.831 1.00 96.94 123 ILE A N 1
ATOM 986 C CA . ILE A 1 123 ? -3.648 4.470 1.822 1.00 96.94 123 ILE A CA 1
ATOM 987 C C . ILE A 1 123 ? -3.190 4.924 3.211 1.00 96.94 123 ILE A C 1
ATOM 989 O O . ILE A 1 123 ? -2.007 5.178 3.440 1.00 96.94 123 ILE A O 1
ATOM 993 N N . CYS A 1 124 ? -4.122 4.974 4.164 1.00 96.94 124 CYS A N 1
ATOM 994 C CA . CYS A 1 124 ? -3.844 5.308 5.561 1.00 96.94 124 CYS A CA 1
ATOM 995 C C . CYS A 1 124 ? -3.603 4.072 6.426 1.00 96.94 124 CYS A C 1
ATOM 997 O O . CYS A 1 124 ? -2.751 4.088 7.317 1.00 96.94 124 CYS A O 1
ATOM 999 N N . ALA A 1 125 ? -4.416 3.032 6.252 1.00 98.06 125 ALA A N 1
ATOM 1000 C CA . ALA A 1 125 ? -4.431 1.896 7.161 1.00 98.06 125 ALA A CA 1
ATOM 1001 C C . ALA A 1 125 ? -5.013 0.642 6.509 1.00 98.06 125 ALA A C 1
ATOM 1003 O O . ALA A 1 125 ? -5.681 0.711 5.481 1.00 98.06 125 ALA A O 1
ATOM 1004 N N . ILE A 1 126 ? -4.788 -0.497 7.154 1.00 98.06 126 ILE A N 1
ATOM 1005 C CA . ILE A 1 126 ? -5.421 -1.780 6.848 1.00 98.06 126 ILE A CA 1
ATOM 1006 C C . ILE A 1 126 ? -5.788 -2.471 8.170 1.00 98.06 126 ILE A C 1
ATOM 1008 O O . ILE A 1 126 ? -5.041 -2.338 9.150 1.00 98.06 126 ILE A O 1
ATOM 1012 N N . PRO A 1 127 ? -6.933 -3.169 8.270 1.00 97.62 127 PRO A N 1
ATOM 1013 C CA . PRO A 1 127 ? -7.259 -3.927 9.463 1.00 97.62 127 PRO A CA 1
ATOM 1014 C C . PRO A 1 127 ? -6.192 -4.963 9.784 1.00 97.62 127 PRO A C 1
ATOM 1016 O O . PRO A 1 127 ? -5.590 -5.576 8.903 1.00 97.62 127 PRO A O 1
ATOM 1019 N N . ARG A 1 128 ? -5.995 -5.191 11.076 1.00 97.25 128 ARG A N 1
ATOM 1020 C CA . ARG A 1 128 ? -5.167 -6.290 11.556 1.00 97.25 128 ARG A CA 1
ATOM 1021 C C . ARG A 1 128 ? -5.917 -7.592 11.333 1.00 97.25 128 ARG A C 1
ATOM 1023 O O . ARG A 1 128 ? -7.030 -7.733 11.840 1.00 97.25 128 ARG A O 1
ATOM 1030 N N . HIS A 1 129 ? -5.309 -8.549 10.632 1.00 96.56 129 HIS A N 1
ATOM 1031 C CA . HIS A 1 129 ? -5.916 -9.866 10.407 1.00 96.56 129 HIS A CA 1
ATOM 1032 C C . HIS A 1 129 ? -6.344 -10.521 11.730 1.00 96.56 129 HIS A C 1
ATOM 1034 O O . HIS A 1 129 ? -7.456 -11.034 11.843 1.00 96.56 129 HIS A O 1
ATOM 1040 N N . SER A 1 130 ? -5.503 -10.415 12.767 1.00 94.56 130 SER A N 1
ATOM 1041 C CA . SER A 1 130 ? -5.800 -10.932 14.112 1.00 94.56 130 SER A CA 1
ATOM 1042 C C . SER A 1 130 ? -7.075 -10.355 14.742 1.00 94.56 130 SER A C 1
ATOM 1044 O O . SER A 1 130 ? -7.695 -11.018 15.573 1.00 94.56 130 SER A O 1
ATOM 1046 N N . TYR A 1 131 ? -7.485 -9.149 14.340 1.00 95.12 131 TYR A N 1
ATOM 1047 C CA . TYR A 1 131 ? -8.720 -8.514 14.787 1.00 95.12 131 TYR A CA 1
ATOM 1048 C C . TYR A 1 131 ? -9.919 -8.909 13.917 1.00 95.12 131 TYR A C 1
ATOM 1050 O O . TYR A 1 131 ? -10.978 -9.236 14.441 1.00 95.12 131 TYR A O 1
ATOM 1058 N N . ILE A 1 132 ? -9.777 -8.892 12.589 1.00 94.94 132 ILE A N 1
ATOM 1059 C CA . ILE A 1 132 ? -10.911 -9.163 11.687 1.00 94.94 132 ILE A CA 1
ATOM 1060 C C . ILE A 1 132 ? -11.297 -10.643 11.617 1.00 94.94 132 ILE A C 1
ATOM 1062 O O . ILE A 1 132 ? -12.444 -10.939 11.300 1.00 94.94 132 ILE A O 1
ATOM 1066 N N . GLN A 1 133 ? -10.399 -11.570 11.968 1.00 93.06 133 GLN A N 1
ATOM 1067 C CA . GLN A 1 133 ? -10.723 -13.004 12.045 1.00 93.06 133 GLN A CA 1
ATOM 1068 C C . GLN A 1 133 ? -11.834 -13.318 13.053 1.00 93.06 133 GLN A C 1
ATOM 1070 O O . GLN A 1 133 ? -12.600 -14.254 12.847 1.00 93.06 133 GLN A O 1
ATOM 1075 N N . SER A 1 134 ? -11.944 -12.533 14.130 1.00 90.25 134 SER A N 1
ATOM 1076 C CA . SER A 1 134 ? -12.992 -12.696 15.143 1.00 90.25 134 SER A CA 1
ATOM 1077 C C . SER A 1 134 ? -14.229 -11.843 14.860 1.00 90.25 134 SER A C 1
ATOM 1079 O O . SER A 1 134 ? -15.249 -11.996 15.532 1.00 90.25 134 SER A O 1
ATOM 1081 N N . LEU A 1 135 ? -14.174 -10.956 13.860 1.00 90.81 135 LEU A N 1
ATOM 1082 C CA . LEU A 1 135 ? -15.292 -10.103 13.487 1.00 90.81 135 LEU A CA 1
ATOM 1083 C C . LEU A 1 135 ? -16.237 -10.864 12.553 1.00 90.81 135 LEU A C 1
ATOM 1085 O O . LEU A 1 135 ? -16.029 -10.937 11.338 1.00 90.81 135 LEU A O 1
ATOM 1089 N N . SER A 1 136 ? -17.307 -11.412 13.130 1.00 86.06 136 SER A N 1
ATOM 1090 C CA . SER A 1 136 ? -18.352 -12.099 12.374 1.00 86.06 136 SER A CA 1
ATOM 1091 C C . SER A 1 136 ? -18.877 -11.201 11.249 1.00 86.06 136 SER A C 1
ATOM 1093 O O . SER A 1 136 ? -19.416 -10.127 11.508 1.00 86.06 136 SER A O 1
ATOM 1095 N N . GLY A 1 137 ? -18.726 -11.648 10.003 1.00 90.38 137 GLY A N 1
ATOM 1096 C CA . GLY A 1 137 ? -19.268 -10.961 8.831 1.00 90.38 137 GLY A CA 1
ATOM 1097 C C . GLY A 1 137 ? -18.261 -10.172 7.996 1.00 90.38 137 GLY A C 1
ATOM 1098 O O . GLY A 1 137 ? -18.562 -9.910 6.837 1.00 90.38 137 GLY A O 1
ATOM 1099 N N . TYR A 1 138 ? -17.057 -9.864 8.503 1.00 93.75 138 TYR A N 1
ATOM 1100 C CA . TYR A 1 138 ? -16.063 -9.113 7.716 1.00 93.75 138 TYR A CA 1
ATOM 1101 C C . TYR A 1 138 ? -15.662 -9.884 6.454 1.00 93.75 138 TYR A C 1
ATOM 1103 O O . TYR A 1 138 ? -15.883 -9.426 5.340 1.00 93.75 138 TYR A O 1
ATOM 1111 N N . PHE A 1 139 ? -15.183 -11.121 6.619 1.00 92.25 139 PHE A N 1
ATOM 1112 C CA . PHE A 1 139 ? -14.830 -11.998 5.496 1.00 92.25 139 PHE A CA 1
ATOM 1113 C C . PHE A 1 139 ? -16.034 -12.479 4.671 1.00 92.25 139 PHE A C 1
ATOM 1115 O O . PHE A 1 139 ? -15.844 -13.039 3.599 1.00 92.25 139 PHE A O 1
ATOM 1122 N N . LYS A 1 140 ? -17.266 -12.264 5.153 1.00 93.19 140 LYS A N 1
ATOM 1123 C CA . LYS A 1 140 ? -18.501 -12.576 4.416 1.00 93.19 140 LYS A CA 1
ATOM 1124 C C . LYS A 1 140 ? -19.030 -11.379 3.613 1.00 93.19 140 LYS A C 1
ATOM 1126 O O . LYS A 1 140 ? -20.084 -11.503 3.005 1.00 93.19 140 LYS A O 1
ATOM 1131 N N . GLY A 1 141 ? -18.362 -10.222 3.671 1.00 91.44 141 GLY A N 1
ATOM 1132 C CA . GLY A 1 141 ? -18.817 -8.985 3.023 1.00 91.44 141 GLY A CA 1
ATOM 1133 C C . GLY A 1 141 ? -20.036 -8.333 3.684 1.00 91.44 141 GLY A C 1
ATOM 1134 O O . GLY A 1 141 ? -20.583 -7.369 3.166 1.00 91.44 141 GLY A O 1
ATOM 1135 N N . THR A 1 142 ? -20.473 -8.819 4.851 1.00 92.31 142 THR A N 1
ATOM 1136 C CA . THR A 1 142 ? -21.672 -8.306 5.538 1.00 92.31 142 THR A CA 1
ATOM 1137 C C . THR A 1 142 ? -21.349 -7.277 6.621 1.00 92.31 142 THR A C 1
ATOM 1139 O O . THR A 1 142 ? -22.256 -6.791 7.292 1.00 92.31 142 THR A O 1
ATOM 1142 N N . ALA A 1 143 ? -20.068 -6.973 6.849 1.00 90.31 143 ALA A N 1
ATOM 1143 C CA . ALA A 1 143 ? -19.634 -6.012 7.854 1.00 90.31 143 ALA A CA 1
ATOM 1144 C C . ALA A 1 143 ? -18.510 -5.117 7.327 1.00 90.31 143 ALA A C 1
ATOM 1146 O O . ALA A 1 143 ? -17.521 -5.593 6.774 1.00 90.31 143 ALA A O 1
ATOM 1147 N N . THR A 1 144 ? -18.631 -3.818 7.594 1.00 93.88 144 THR A N 1
ATOM 1148 C CA . THR A 1 144 ? -17.559 -2.836 7.400 1.00 93.88 144 THR A CA 1
ATOM 1149 C C . THR A 1 144 ? -16.924 -2.487 8.739 1.00 93.88 144 THR A C 1
ATOM 1151 O O . THR A 1 144 ? -17.632 -2.334 9.738 1.00 93.88 144 THR A O 1
ATOM 1154 N N . LEU A 1 145 ? -15.608 -2.290 8.770 1.00 95.69 145 LEU A N 1
ATOM 1155 C CA . LEU A 1 145 ? -14.880 -1.854 9.953 1.00 95.69 145 LEU A CA 1
ATOM 1156 C C . LEU A 1 145 ? -14.557 -0.349 9.872 1.00 95.69 145 LEU A C 1
ATOM 1158 O O . LEU A 1 145 ? -13.750 0.060 9.034 1.00 95.69 145 LEU A O 1
ATOM 1162 N N . PRO A 1 146 ? -15.127 0.494 10.756 1.00 95.31 146 PRO A N 1
ATOM 1163 C CA . PRO A 1 146 ? -14.850 1.925 10.748 1.00 95.31 146 PRO A CA 1
ATOM 1164 C C . PRO A 1 146 ? -13.429 2.232 11.222 1.00 95.31 146 PRO A C 1
ATOM 1166 O O . PRO A 1 146 ? -13.017 1.794 12.305 1.00 95.31 146 PRO A O 1
ATOM 1169 N N . TYR A 1 147 ? -12.707 3.062 10.470 1.00 95.88 147 TYR A N 1
ATOM 1170 C CA . TYR A 1 147 ? -11.425 3.611 10.901 1.00 95.88 147 TYR A CA 1
ATOM 1171 C C . TYR A 1 147 ? -11.648 4.847 11.776 1.00 95.88 147 TYR A C 1
ATOM 1173 O O . TYR A 1 147 ? -11.682 5.979 11.304 1.00 95.88 147 TYR A O 1
ATOM 1181 N N . LYS A 1 148 ? -11.842 4.629 13.079 1.00 95.00 148 LYS A N 1
ATOM 1182 C CA . LYS A 1 148 ? -11.990 5.727 14.045 1.00 95.00 148 LYS A CA 1
ATOM 1183 C C . LYS A 1 148 ? -10.622 6.321 14.382 1.00 95.00 148 LYS A C 1
ATOM 1185 O O . LYS A 1 148 ? -9.746 5.605 14.877 1.00 95.00 148 LYS A O 1
ATOM 1190 N N . TYR A 1 149 ? -10.472 7.626 14.173 1.00 94.50 149 TYR A N 1
ATOM 1191 C CA . TYR A 1 149 ? -9.253 8.368 14.474 1.00 94.50 149 TYR A CA 1
ATOM 1192 C C . TYR A 1 149 ? -9.531 9.702 15.170 1.00 94.50 149 TYR A C 1
ATOM 1194 O O . TYR A 1 149 ? -10.650 10.209 15.172 1.00 94.50 149 TYR A O 1
ATOM 1202 N N . GLN A 1 150 ? -8.481 10.257 15.767 1.00 93.12 150 GLN A N 1
ATOM 1203 C CA . GLN A 1 150 ? -8.433 11.611 16.304 1.00 93.12 150 GLN A CA 1
ATOM 1204 C C . GLN A 1 150 ? -7.196 12.316 15.752 1.00 93.12 150 GLN A C 1
ATOM 1206 O O . GLN A 1 150 ? -6.135 11.698 15.623 1.00 93.12 150 GLN A O 1
ATOM 1211 N N . LEU A 1 151 ? -7.323 13.606 15.455 1.00 92.44 151 LEU A N 1
ATOM 1212 C CA . LEU A 1 151 ? -6.181 14.442 15.106 1.00 92.44 151 LEU A CA 1
ATOM 1213 C C . LEU A 1 151 ? -5.437 14.860 16.377 1.00 92.44 151 LEU A C 1
ATOM 1215 O O . LEU A 1 151 ? -6.045 15.219 17.387 1.00 92.44 151 LEU A O 1
ATOM 1219 N N . ILE A 1 152 ? -4.108 14.813 16.329 1.00 89.19 152 ILE A N 1
ATOM 1220 C CA . ILE A 1 152 ? -3.245 15.406 17.354 1.00 89.19 152 ILE A CA 1
ATOM 1221 C C . ILE A 1 152 ? -3.472 16.932 17.335 1.00 89.19 152 ILE A C 1
ATOM 1223 O O . ILE A 1 152 ? -3.800 17.486 16.295 1.00 89.19 152 ILE A O 1
ATOM 1227 N N . ARG A 1 153 ? -3.373 17.602 18.492 1.00 79.62 153 ARG A N 1
ATOM 1228 C CA . ARG A 1 153 ? -3.808 18.999 18.740 1.00 79.62 153 ARG A CA 1
ATOM 1229 C C . ARG A 1 153 ? -3.552 19.985 17.577 1.00 79.62 153 ARG A C 1
ATOM 1231 O O . ARG A 1 153 ? -2.455 20.019 17.028 1.00 79.62 153 ARG A O 1
ATOM 1238 N N . ASN A 1 154 ? -4.546 20.848 17.319 1.00 69.00 154 ASN A N 1
ATOM 1239 C CA . ASN A 1 154 ? -4.520 22.015 16.419 1.00 69.00 154 ASN A CA 1
ATOM 1240 C C . ASN A 1 154 ? -4.070 21.733 14.975 1.00 69.00 154 ASN A C 1
ATOM 1242 O O . ASN A 1 154 ? -3.139 22.356 14.477 1.00 69.00 154 ASN A O 1
ATOM 1246 N N . GLN A 1 155 ? -4.763 20.820 14.292 1.00 85.56 155 GLN A N 1
ATOM 1247 C CA . GLN A 1 155 ? -4.500 20.475 12.888 1.00 85.56 155 GLN A CA 1
ATOM 1248 C C . GLN A 1 155 ? -5.681 20.871 11.989 1.00 85.56 155 GLN A C 1
ATOM 1250 O O . GLN A 1 155 ? -6.213 20.056 11.236 1.00 85.56 155 GLN A O 1
ATOM 1255 N N . SER A 1 156 ? -6.140 22.121 12.111 1.00 85.25 156 SER A N 1
ATOM 1256 C CA . SER A 1 156 ? -7.327 22.627 11.402 1.00 85.25 156 SER A CA 1
ATOM 1257 C C . SER A 1 156 ? -7.199 22.560 9.879 1.00 85.25 156 SER A C 1
ATOM 1259 O O . SER A 1 156 ? -8.209 22.446 9.185 1.00 85.25 156 SER A O 1
ATOM 1261 N N . GLN A 1 157 ? -5.972 22.551 9.349 1.00 87.50 157 GLN A N 1
ATOM 1262 C CA . GLN A 1 157 ? -5.720 22.359 7.922 1.00 87.50 157 GLN A CA 1
ATOM 1263 C C . GLN A 1 157 ? -6.185 20.988 7.401 1.00 87.50 157 GLN A C 1
ATOM 1265 O O . GLN A 1 157 ? -6.364 20.825 6.197 1.00 87.50 157 GLN A O 1
ATOM 1270 N N . PHE A 1 158 ? -6.418 20.015 8.289 1.00 91.50 158 PHE A N 1
ATOM 1271 C CA . PHE A 1 158 ? -6.916 18.687 7.934 1.00 91.50 158 PHE A CA 1
ATOM 1272 C C . PHE A 1 158 ? -8.419 18.494 8.179 1.00 91.50 158 PHE A C 1
ATOM 1274 O O . PHE A 1 158 ? -8.917 17.381 8.041 1.00 91.50 158 PHE A O 1
ATOM 1281 N N . ASN A 1 159 ? -9.173 19.555 8.489 1.00 87.50 159 ASN A N 1
ATOM 1282 C CA . ASN A 1 159 ? -10.619 19.454 8.733 1.00 87.50 159 ASN A CA 1
ATOM 1283 C C . ASN A 1 159 ? -11.416 18.944 7.517 1.00 87.50 159 ASN A C 1
ATOM 1285 O O . ASN A 1 159 ? -12.483 18.365 7.689 1.00 87.50 159 ASN A O 1
ATOM 1289 N N . ASN A 1 160 ? -10.893 19.133 6.302 1.00 89.88 160 ASN A N 1
ATOM 1290 C CA . ASN A 1 160 ? -11.520 18.661 5.063 1.00 89.88 160 ASN A CA 1
ATOM 1291 C C . ASN A 1 160 ? -11.059 17.257 4.649 1.00 89.88 160 ASN A C 1
ATOM 1293 O O . ASN A 1 160 ? -11.419 16.799 3.566 1.00 89.88 160 ASN A O 1
ATOM 1297 N N . PHE A 1 161 ? -10.228 16.598 5.457 1.00 93.62 161 PHE A N 1
ATOM 1298 C CA . PHE A 1 161 ? -9.750 15.250 5.181 1.00 93.62 161 PHE A CA 1
ATOM 1299 C C . PHE A 1 161 ? -10.630 14.233 5.898 1.00 93.62 161 PHE A C 1
ATOM 1301 O O . PHE A 1 161 ? -11.009 14.410 7.057 1.00 93.62 161 PHE A O 1
ATOM 1308 N N . SER A 1 162 ? -10.904 13.127 5.218 1.00 93.81 162 SER A N 1
ATOM 1309 C CA . SER A 1 162 ? -11.613 11.989 5.789 1.00 93.81 162 SER A CA 1
ATOM 1310 C C . SER A 1 162 ? -10.908 10.684 5.438 1.00 93.81 162 SER A C 1
ATOM 1312 O O . SER A 1 162 ? -10.077 10.636 4.529 1.00 93.81 162 SER A O 1
ATOM 1314 N N . VAL A 1 163 ? -11.217 9.621 6.177 1.00 96.25 163 VAL A N 1
ATOM 1315 C CA . VAL A 1 163 ? -10.686 8.282 5.911 1.00 96.25 163 VAL A CA 1
ATOM 1316 C C . VAL A 1 163 ? -11.844 7.307 5.752 1.00 96.25 163 VAL A C 1
ATOM 1318 O O . VAL A 1 163 ? -12.730 7.259 6.607 1.00 96.25 163 VAL A O 1
ATOM 1321 N N . SER A 1 164 ? -11.828 6.527 4.671 1.00 96.06 164 SER A N 1
ATOM 1322 C CA . SER A 1 164 ? -12.869 5.540 4.385 1.00 96.06 164 SER A CA 1
ATOM 1323 C C . SER A 1 164 ? -12.925 4.430 5.440 1.00 96.06 164 SER A C 1
ATOM 1325 O O . SER A 1 164 ? -11.953 4.133 6.142 1.00 96.06 164 SER A O 1
ATOM 1327 N N . HIS A 1 165 ? -14.078 3.768 5.523 1.00 96.38 165 HIS A N 1
ATOM 1328 C CA . HIS A 1 165 ? -14.187 2.495 6.226 1.00 96.38 165 HIS A CA 1
ATOM 1329 C C . HIS A 1 165 ? -13.499 1.380 5.434 1.00 96.38 165 HIS A C 1
ATOM 1331 O O . HIS A 1 165 ? -13.234 1.520 4.240 1.00 96.38 165 HIS A O 1
ATOM 1337 N N . SER A 1 166 ? -13.225 0.277 6.123 1.00 96.88 166 SER A N 1
ATOM 1338 C CA . SER A 1 166 ? -12.638 -0.924 5.541 1.00 96.88 166 SER A CA 1
ATOM 1339 C C . SER A 1 166 ? -13.702 -2.007 5.343 1.00 96.88 166 SER A C 1
ATOM 1341 O O . SER A 1 166 ? -14.530 -2.223 6.231 1.00 96.88 166 SER A O 1
ATOM 1343 N N . SER A 1 167 ? -13.684 -2.688 4.199 1.00 94.00 167 SER A N 1
ATOM 1344 C CA . SER A 1 167 ? -14.508 -3.869 3.892 1.00 94.00 167 SER A CA 1
ATOM 1345 C C . SER A 1 167 ? -13.648 -4.971 3.266 1.00 94.00 167 SER A C 1
ATOM 1347 O O . SER A 1 167 ? -12.445 -4.793 3.084 1.00 94.00 167 SER A O 1
ATOM 1349 N N . ILE A 1 168 ? -14.218 -6.132 2.940 1.00 92.06 168 ILE A N 1
ATOM 1350 C CA . ILE A 1 168 ? -13.451 -7.199 2.275 1.00 92.06 168 ILE A CA 1
ATOM 1351 C C . ILE A 1 168 ? -13.093 -6.845 0.820 1.00 92.06 168 ILE A C 1
ATOM 1353 O O . ILE A 1 168 ? -12.016 -7.214 0.343 1.00 92.06 168 ILE A O 1
ATOM 1357 N N . GLU A 1 169 ? -13.953 -6.080 0.144 1.00 89.00 169 GLU A N 1
ATOM 1358 C CA . GLU A 1 169 ? -13.754 -5.562 -1.215 1.00 89.00 169 GLU A CA 1
ATOM 1359 C C . GLU A 1 169 ? -12.761 -4.395 -1.224 1.00 89.00 169 GLU A C 1
ATOM 1361 O O . GLU A 1 169 ? -11.897 -4.324 -2.098 1.00 89.00 169 GLU A O 1
ATOM 1366 N N . GLN A 1 170 ? -12.820 -3.528 -0.203 1.00 91.94 170 GLN A N 1
ATOM 1367 C CA . GLN A 1 170 ? -11.881 -2.424 -0.002 1.00 91.94 170 GLN A CA 1
ATOM 1368 C C . GLN A 1 170 ? -11.217 -2.493 1.387 1.00 91.94 170 GLN A C 1
ATOM 1370 O O . GLN A 1 170 ? -11.598 -1.760 2.306 1.00 91.94 170 GLN A O 1
ATOM 1375 N N . PRO A 1 171 ? -10.193 -3.352 1.576 1.00 95.06 171 PRO A N 1
ATOM 1376 C CA . PRO A 1 171 ? -9.572 -3.526 2.891 1.00 95.06 171 PRO A CA 1
ATOM 1377 C C . PRO A 1 171 ? -8.752 -2.329 3.355 1.00 95.06 171 PRO A C 1
ATOM 1379 O O . PRO A 1 171 ? -8.632 -2.104 4.559 1.00 95.06 171 PRO A O 1
ATOM 1382 N N . PHE A 1 172 ? -8.206 -1.535 2.436 1.00 97.69 172 PHE A N 1
ATOM 1383 C CA . PHE A 1 172 ? -7.484 -0.325 2.804 1.00 97.69 172 PHE A CA 1
ATOM 1384 C C . PHE A 1 172 ? -8.435 0.808 3.185 1.00 97.69 172 PHE A C 1
ATOM 1386 O O . PHE A 1 172 ? -9.369 1.139 2.457 1.00 97.69 172 PHE A O 1
ATOM 1393 N N . CYS A 1 173 ? -8.124 1.465 4.296 1.00 97.56 173 CYS A N 1
ATOM 1394 C CA . CYS A 1 173 ? -8.707 2.744 4.661 1.00 97.56 173 CYS A CA 1
ATOM 1395 C C . CYS A 1 173 ? -8.010 3.840 3.848 1.00 97.56 173 CYS A C 1
ATOM 1397 O O . CYS A 1 173 ? -6.802 4.054 4.007 1.00 97.56 173 CYS A O 1
ATOM 1399 N N . ILE A 1 174 ? -8.759 4.519 2.984 1.00 96.38 174 ILE A N 1
ATOM 1400 C CA . ILE A 1 174 ? -8.240 5.485 2.012 1.00 96.38 174 ILE A CA 1
ATOM 1401 C C . ILE A 1 174 ? -8.521 6.908 2.482 1.00 96.38 174 ILE A C 1
ATOM 1403 O O . ILE A 1 174 ? -9.628 7.217 2.924 1.00 96.38 174 ILE A O 1
ATOM 1407 N N . ILE A 1 175 ? -7.513 7.770 2.386 1.00 95.44 175 ILE A N 1
ATOM 1408 C CA . ILE A 1 175 ? -7.627 9.204 2.637 1.00 95.44 175 ILE A CA 1
ATOM 1409 C C . ILE A 1 175 ? -8.330 9.841 1.448 1.00 95.44 175 ILE A C 1
ATOM 1411 O O . ILE A 1 175 ? -7.940 9.641 0.300 1.00 95.44 175 ILE A O 1
ATOM 1415 N N . SER A 1 176 ? -9.324 10.663 1.739 1.00 92.50 176 SER A N 1
ATOM 1416 C CA . SER A 1 176 ? -9.924 11.580 0.778 1.00 92.50 176 SER A CA 1
ATOM 1417 C C . SER A 1 176 ? -9.884 12.995 1.338 1.00 92.50 176 SER A C 1
ATOM 1419 O O . SER A 1 176 ? -9.795 13.196 2.552 1.00 92.50 176 SER A O 1
ATOM 1421 N N . ALA A 1 177 ? -9.933 13.977 0.448 1.00 89.81 177 ALA A N 1
ATOM 1422 C CA . ALA A 1 177 ? -10.028 15.382 0.801 1.00 89.81 177 ALA A CA 1
ATOM 1423 C C . ALA A 1 177 ? -11.251 15.991 0.106 1.00 89.81 177 ALA A C 1
ATOM 1425 O O . ALA A 1 177 ? -11.643 15.537 -0.969 1.00 89.81 177 ALA A O 1
ATOM 1426 N N . GLY A 1 178 ? -11.866 16.997 0.728 1.00 85.06 178 GLY A N 1
ATOM 1427 C CA . GLY A 1 178 ? -12.970 17.739 0.120 1.00 85.06 178 GLY A CA 1
ATOM 1428 C C . GLY A 1 178 ? -12.559 18.429 -1.187 1.00 85.06 178 GLY A C 1
ATOM 1429 O O . GLY A 1 178 ? -11.381 18.695 -1.412 1.00 85.06 178 GLY A O 1
ATOM 1430 N N . GLU A 1 179 ? -13.541 18.780 -2.021 1.00 79.62 179 GLU A N 1
ATOM 1431 C CA . GLU A 1 179 ? -13.365 19.259 -3.410 1.00 79.62 179 GLU A CA 1
ATOM 1432 C C . GLU A 1 179 ? -12.325 20.379 -3.597 1.00 79.62 179 GLU A C 1
ATOM 1434 O O . GLU A 1 179 ? -11.678 20.474 -4.636 1.00 79.62 179 GLU A O 1
ATOM 1439 N N . LYS A 1 180 ? -12.140 21.234 -2.585 1.00 76.44 180 LYS A N 1
ATOM 1440 C CA . LYS A 1 180 ? -11.225 22.388 -2.632 1.00 76.44 180 LYS A CA 1
ATOM 1441 C C . LYS A 1 180 ? -9.780 22.055 -2.255 1.00 76.44 180 LYS A C 1
ATOM 1443 O O . LYS A 1 180 ? -8.925 22.938 -2.282 1.00 76.44 180 LYS A O 1
ATOM 1448 N N . THR A 1 181 ? -9.493 20.819 -1.858 1.00 79.00 181 THR A N 1
ATOM 1449 C CA . THR A 1 181 ? -8.182 20.407 -1.360 1.00 79.00 181 THR A CA 1
ATOM 1450 C C . THR A 1 181 ? -7.616 19.307 -2.245 1.00 79.00 181 THR A C 1
ATOM 1452 O O . THR A 1 181 ? -8.157 18.209 -2.323 1.00 79.00 181 THR A O 1
ATOM 1455 N N . LYS A 1 182 ? -6.487 19.590 -2.901 1.00 78.81 182 LYS A N 1
ATOM 1456 C CA . LYS A 1 182 ? -5.792 18.587 -3.706 1.00 78.81 182 LYS A CA 1
ATOM 1457 C C . LYS A 1 182 ? -5.152 17.544 -2.793 1.00 78.81 182 LYS A C 1
ATOM 1459 O O . LYS A 1 182 ? -4.380 17.879 -1.892 1.00 78.81 182 LYS A O 1
ATOM 1464 N N . LEU A 1 183 ? -5.452 16.277 -3.063 1.00 82.56 183 LEU A N 1
ATOM 1465 C CA . LEU A 1 183 ? -4.779 15.160 -2.424 1.00 82.56 183 LEU A CA 1
ATOM 1466 C C . LEU A 1 183 ? -3.410 14.975 -3.090 1.00 82.56 183 LEU A C 1
ATOM 1468 O O . LEU A 1 183 ? -3.305 14.454 -4.197 1.00 82.56 183 LEU A O 1
ATOM 1472 N N . ASP A 1 184 ? -2.359 15.458 -2.438 1.00 87.44 184 ASP A N 1
ATOM 1473 C CA . ASP A 1 184 ? -0.978 15.220 -2.852 1.00 87.44 184 ASP A CA 1
ATOM 1474 C C . ASP A 1 184 ? -0.233 14.360 -1.814 1.00 87.44 184 ASP A C 1
ATOM 1476 O O . ASP A 1 184 ? -0.682 14.251 -0.663 1.00 87.44 184 ASP A O 1
ATOM 1480 N N . PRO A 1 185 ? 0.895 13.731 -2.195 1.00 89.44 185 PRO A N 1
ATOM 1481 C CA . PRO A 1 185 ? 1.658 12.860 -1.303 1.00 89.44 185 PRO A CA 1
ATOM 1482 C C . PRO A 1 185 ? 2.074 13.514 0.018 1.00 89.44 185 PRO A C 1
ATOM 1484 O O . PRO A 1 185 ? 1.987 12.887 1.073 1.00 89.44 185 PRO A O 1
ATOM 1487 N N . LYS A 1 186 ? 2.487 14.786 -0.011 1.00 90.81 186 LYS A N 1
ATOM 1488 C CA . LYS A 1 186 ? 2.986 15.498 1.171 1.00 90.81 186 LYS A CA 1
ATOM 1489 C C . LYS A 1 186 ? 1.859 15.741 2.171 1.00 90.81 186 LYS A C 1
ATOM 1491 O O . LYS A 1 186 ? 2.042 15.513 3.367 1.00 90.81 186 LYS A O 1
ATOM 1496 N N . ASN A 1 187 ? 0.691 16.152 1.681 1.00 91.06 187 ASN A N 1
ATOM 1497 C CA . ASN A 1 187 ? -0.497 16.338 2.508 1.00 91.06 187 ASN A CA 1
ATOM 1498 C C . ASN A 1 187 ? -0.998 15.008 3.080 1.00 91.06 187 ASN A C 1
ATOM 1500 O O . ASN A 1 187 ? -1.360 14.959 4.255 1.00 91.06 187 ASN A O 1
ATOM 1504 N N . CYS A 1 188 ? -0.960 13.923 2.295 1.00 92.44 188 CYS A N 1
ATOM 1505 C CA . CYS A 1 188 ? -1.305 12.586 2.783 1.00 92.44 188 CYS A CA 1
ATOM 1506 C C . CYS A 1 188 ? -0.398 12.159 3.937 1.00 92.44 188 CYS A C 1
ATOM 1508 O O . CYS A 1 188 ? -0.895 11.746 4.982 1.00 92.44 188 CYS A O 1
ATOM 1510 N N . GLU A 1 189 ? 0.921 12.279 3.783 1.00 92.00 189 GLU A N 1
ATOM 1511 C CA . GLU A 1 189 ? 1.867 11.873 4.825 1.00 92.00 189 GLU A CA 1
ATOM 1512 C C . GLU A 1 189 ? 1.759 12.750 6.079 1.00 92.00 189 GLU A C 1
ATOM 1514 O O . GLU A 1 189 ? 1.747 12.229 7.198 1.00 92.00 189 GLU A O 1
ATOM 1519 N N . ALA A 1 190 ? 1.579 14.065 5.918 1.00 92.19 190 ALA A N 1
ATOM 1520 C CA . ALA A 1 190 ? 1.350 14.969 7.042 1.00 92.19 190 ALA A CA 1
ATOM 1521 C C . ALA A 1 190 ? 0.034 14.648 7.780 1.00 92.19 190 ALA A C 1
ATOM 1523 O O . ALA A 1 190 ? 0.009 14.584 9.013 1.00 92.19 190 ALA A O 1
ATOM 1524 N N . PHE A 1 191 ? -1.041 14.357 7.039 1.00 94.19 191 PHE A N 1
ATOM 1525 C CA . PHE A 1 191 ? -2.315 13.938 7.617 1.00 94.19 191 PHE A CA 1
ATOM 1526 C C . PHE A 1 191 ? -2.179 12.611 8.365 1.00 94.19 191 PHE A C 1
ATOM 1528 O O . PHE A 1 191 ? -2.565 12.526 9.533 1.00 94.19 191 PHE A O 1
ATOM 1535 N N . LYS A 1 192 ? -1.537 11.599 7.763 1.00 94.00 192 LYS A N 1
ATOM 1536 C CA . LYS A 1 192 ? -1.236 10.331 8.441 1.00 94.00 192 LYS A CA 1
ATOM 1537 C C . LYS A 1 192 ? -0.467 10.594 9.722 1.00 94.00 192 LYS A C 1
ATOM 1539 O O . LYS A 1 192 ? -0.889 10.112 10.766 1.00 94.00 192 LYS A O 1
ATOM 1544 N N . ALA A 1 193 ? 0.616 11.368 9.696 1.00 92.06 193 ALA A N 1
ATOM 1545 C CA . ALA A 1 193 ? 1.405 11.677 10.891 1.00 92.06 193 ALA A CA 1
ATOM 1546 C C . ALA A 1 193 ? 0.562 12.319 12.010 1.00 92.06 193 ALA A C 1
ATOM 1548 O O . ALA A 1 193 ? 0.767 12.007 13.182 1.00 92.06 193 ALA A O 1
ATOM 1549 N N . SER A 1 194 ? -0.442 13.124 11.650 1.00 93.44 194 SER A N 1
ATOM 1550 C CA . SER A 1 194 ? -1.348 13.789 12.594 1.00 93.44 194 SER A CA 1
ATOM 1551 C C . SER A 1 194 ? -2.432 12.884 13.205 1.00 93.44 194 SER A C 1
ATOM 1553 O O . SER A 1 194 ? -3.085 13.286 14.167 1.00 93.44 194 SER A O 1
ATOM 1555 N N . ILE A 1 195 ? -2.628 11.666 12.688 1.00 93.50 195 ILE A N 1
ATOM 1556 C CA . ILE A 1 195 ? -3.666 10.734 13.147 1.00 93.50 195 ILE A CA 1
ATOM 1557 C C . ILE A 1 195 ? -3.188 9.860 14.314 1.00 93.50 195 ILE A C 1
ATOM 1559 O O . ILE A 1 195 ? -2.206 9.116 14.196 1.00 93.50 195 ILE A O 1
ATOM 1563 N N . ARG A 1 196 ? -3.984 9.839 15.390 1.00 92.50 196 ARG A N 1
ATOM 1564 C CA . ARG A 1 196 ? -4.014 8.772 16.400 1.00 92.50 196 ARG A CA 1
ATOM 1565 C C . ARG A 1 196 ? -5.226 7.868 16.166 1.00 92.50 196 ARG A C 1
ATOM 1567 O O . ARG A 1 196 ? -6.351 8.351 16.066 1.00 92.50 196 ARG A O 1
ATOM 1574 N N . HIS A 1 197 ? -5.013 6.556 16.124 1.00 93.25 197 HIS A N 1
ATOM 1575 C CA . HIS A 1 197 ? -6.072 5.565 15.906 1.00 93.25 197 HIS A CA 1
ATOM 1576 C C . HIS A 1 197 ? -5.962 4.387 16.883 1.00 93.25 197 HIS A C 1
ATOM 1578 O O . HIS A 1 197 ? -5.060 4.321 17.721 1.00 93.25 197 HIS A O 1
ATOM 1584 N N . ASN A 1 198 ? -6.903 3.446 16.788 1.00 91.94 198 ASN A N 1
ATOM 1585 C CA . ASN A 1 198 ? -6.873 2.220 17.580 1.00 91.94 198 ASN A CA 1
ATOM 1586 C C . ASN A 1 198 ? -5.928 1.167 16.962 1.00 91.94 198 ASN A C 1
ATOM 1588 O O . ASN A 1 198 ? -6.307 0.431 16.047 1.00 91.94 198 ASN A O 1
ATOM 1592 N N . PHE A 1 199 ? -4.722 1.055 17.524 1.00 91.69 199 PHE A N 1
ATOM 1593 C CA . PHE A 1 199 ? -3.683 0.100 17.114 1.00 91.69 199 PHE A CA 1
ATOM 1594 C C . PHE A 1 199 ? -4.032 -1.382 17.352 1.00 91.69 199 PHE A C 1
ATOM 1596 O O . PHE A 1 199 ? -3.381 -2.266 16.793 1.00 91.69 199 PHE A O 1
ATOM 1603 N N . ALA A 1 200 ? -5.059 -1.690 18.151 1.00 93.44 200 ALA A N 1
ATOM 1604 C CA . ALA A 1 200 ? -5.542 -3.065 18.279 1.00 93.44 200 ALA A CA 1
ATOM 1605 C C . ALA A 1 200 ? -6.314 -3.518 17.029 1.00 93.44 200 ALA A C 1
ATOM 1607 O O . ALA A 1 200 ? -6.359 -4.709 16.746 1.00 93.44 200 ALA A O 1
ATOM 1608 N N . LYS A 1 201 ? -6.898 -2.578 16.271 1.00 96.12 201 LYS A N 1
ATOM 1609 C CA . LYS A 1 201 ? -7.772 -2.882 15.126 1.00 96.12 201 LYS A CA 1
ATOM 1610 C C . LYS A 1 201 ? -7.098 -2.727 13.769 1.00 96.12 201 LYS A C 1
ATOM 1612 O O . LYS A 1 201 ? -7.432 -3.465 12.850 1.00 96.12 201 LYS A O 1
ATOM 1617 N N . PHE A 1 202 ? -6.173 -1.777 13.635 1.00 98.00 202 PHE A N 1
ATOM 1618 C CA . PHE A 1 202 ? -5.569 -1.430 12.347 1.00 98.00 202 PHE A CA 1
ATOM 1619 C C . PHE A 1 202 ? -4.051 -1.291 12.428 1.00 98.00 202 PHE A C 1
ATOM 1621 O O . PHE A 1 202 ? -3.526 -0.703 13.380 1.00 98.00 202 PHE A O 1
ATOM 1628 N N . HIS A 1 203 ? -3.375 -1.736 11.369 1.00 97.69 203 HIS A N 1
ATOM 1629 C CA . HIS A 1 203 ? -2.048 -1.252 11.015 1.00 97.69 203 HIS A CA 1
ATOM 1630 C C . HIS A 1 203 ? -2.207 0.090 10.302 1.00 97.69 203 HIS A C 1
ATOM 1632 O O . HIS A 1 203 ? -2.877 0.176 9.275 1.00 97.69 203 HIS A O 1
ATOM 1638 N N . LYS A 1 204 ? -1.585 1.140 10.831 1.00 97.00 204 LYS A N 1
ATOM 1639 C CA . LYS A 1 204 ? -1.374 2.387 10.095 1.00 97.00 204 LYS A CA 1
ATOM 1640 C C . LYS A 1 204 ? -0.199 2.196 9.153 1.00 97.00 204 LYS A C 1
ATOM 1642 O O . LYS A 1 204 ? 0.841 1.692 9.577 1.00 97.00 204 LYS A O 1
ATOM 1647 N N . LEU A 1 205 ? -0.401 2.575 7.900 1.00 96.88 205 LEU A N 1
ATOM 1648 C CA . LEU A 1 205 ? 0.540 2.376 6.811 1.00 96.88 205 LEU A CA 1
ATOM 1649 C C . LEU A 1 205 ? 1.116 3.721 6.372 1.00 96.88 205 LEU A C 1
ATOM 1651 O O . LEU A 1 205 ? 0.383 4.693 6.203 1.00 96.88 205 LEU A O 1
ATOM 1655 N N . GLN A 1 206 ? 2.427 3.770 6.183 1.00 95.06 206 GLN A N 1
ATOM 1656 C CA . GLN A 1 206 ? 3.138 4.913 5.608 1.00 95.06 206 GLN A CA 1
ATOM 1657 C C . GLN A 1 206 ? 4.017 4.414 4.476 1.00 95.06 206 GLN A C 1
ATOM 1659 O O . GLN A 1 206 ? 4.650 3.372 4.632 1.00 95.06 206 GLN A O 1
ATOM 1664 N N . PHE A 1 207 ? 4.055 5.142 3.363 1.00 95.12 207 PHE A N 1
ATOM 1665 C CA . PHE A 1 207 ? 4.793 4.736 2.172 1.00 95.12 207 PHE A CA 1
ATOM 1666 C C . PHE A 1 207 ? 5.819 5.807 1.804 1.00 95.12 207 PHE A C 1
ATOM 1668 O O . PHE A 1 207 ? 5.467 6.965 1.595 1.00 95.12 207 PHE A O 1
ATOM 1675 N N . ALA A 1 208 ? 7.077 5.398 1.677 1.00 95.44 208 ALA A N 1
ATOM 1676 C CA . ALA A 1 208 ? 8.091 6.127 0.931 1.00 95.44 208 ALA A CA 1
ATOM 1677 C C . ALA A 1 208 ? 8.224 5.449 -0.435 1.00 95.44 208 ALA A C 1
ATOM 1679 O O . ALA A 1 208 ? 8.580 4.269 -0.505 1.00 95.44 208 ALA A O 1
ATOM 1680 N N . ILE A 1 209 ? 7.851 6.173 -1.487 1.00 96.12 209 ILE A N 1
ATOM 1681 C CA . ILE A 1 209 ? 7.688 5.643 -2.839 1.00 96.12 209 ILE A CA 1
ATOM 1682 C C . ILE A 1 209 ? 8.694 6.325 -3.751 1.00 96.12 209 ILE A C 1
ATOM 1684 O O . ILE A 1 209 ? 8.732 7.550 -3.824 1.00 96.12 209 ILE A O 1
ATOM 1688 N N . ASP A 1 210 ? 9.447 5.508 -4.467 1.00 96.31 210 ASP A N 1
ATOM 1689 C CA . ASP A 1 210 ? 10.371 5.908 -5.512 1.00 96.31 210 ASP A CA 1
ATOM 1690 C C . ASP A 1 210 ? 10.045 5.104 -6.788 1.00 96.31 210 ASP A C 1
ATOM 1692 O O . ASP A 1 210 ? 9.388 4.059 -6.729 1.00 96.31 210 ASP A O 1
ATOM 1696 N N . VAL A 1 211 ? 10.484 5.571 -7.957 1.00 94.69 211 VAL A N 1
ATOM 1697 C CA . VAL A 1 211 ? 10.164 4.945 -9.251 1.00 94.69 211 VAL A CA 1
ATOM 1698 C C . VAL A 1 211 ? 11.408 4.717 -10.099 1.00 94.69 211 VAL A C 1
ATOM 1700 O O . VAL A 1 211 ? 12.351 5.505 -10.055 1.00 94.69 211 VAL A O 1
ATOM 1703 N N . GLY A 1 212 ? 11.382 3.665 -10.915 1.00 91.88 212 GLY A N 1
ATOM 1704 C CA . GLY A 1 212 ? 12.442 3.358 -11.872 1.00 91.88 212 GLY A CA 1
ATOM 1705 C C . GLY A 1 212 ? 13.527 2.416 -11.349 1.00 91.88 212 GLY A C 1
ATOM 1706 O O . GLY A 1 212 ? 13.532 1.978 -10.193 1.00 91.88 212 GLY A O 1
ATOM 1707 N N . SER A 1 213 ? 14.470 2.086 -12.234 1.00 88.75 213 SER A N 1
ATOM 1708 C CA . SER A 1 213 ? 15.433 1.002 -12.013 1.00 88.75 213 SER A CA 1
ATOM 1709 C C . SER A 1 213 ? 16.409 1.262 -10.867 1.00 88.75 213 SER A C 1
ATOM 1711 O O . SER A 1 213 ? 16.700 0.350 -10.092 1.00 88.75 213 SER A O 1
ATOM 1713 N N . ASP A 1 214 ? 16.884 2.499 -10.705 1.00 93.06 214 ASP A N 1
ATOM 1714 C CA . ASP A 1 214 ? 17.767 2.883 -9.597 1.00 93.06 214 ASP A CA 1
ATOM 1715 C C . ASP A 1 214 ? 17.100 2.670 -8.241 1.00 93.06 214 ASP A C 1
ATOM 1717 O O . ASP A 1 214 ? 17.703 2.109 -7.323 1.00 93.06 214 ASP A O 1
ATOM 1721 N N . SER A 1 215 ? 15.833 3.055 -8.137 1.00 94.69 215 SER A N 1
ATOM 1722 C CA . SER A 1 215 ? 15.040 2.907 -6.926 1.00 94.69 215 SER A CA 1
ATOM 1723 C C . SER A 1 215 ? 14.800 1.441 -6.579 1.00 94.69 215 SER A C 1
ATOM 1725 O O . SER A 1 215 ? 14.935 1.061 -5.414 1.00 94.69 215 SER A O 1
ATOM 1727 N N . VAL A 1 216 ? 14.526 0.595 -7.580 1.00 93.19 216 VAL A N 1
ATOM 1728 C CA . VAL A 1 216 ? 14.432 -0.860 -7.387 1.00 93.19 216 VAL A CA 1
ATOM 1729 C C . VAL A 1 216 ? 15.760 -1.418 -6.877 1.00 93.19 216 VAL A C 1
ATOM 1731 O O . VAL A 1 216 ? 15.769 -2.081 -5.840 1.00 93.19 216 VAL A O 1
ATOM 1734 N N . ARG A 1 217 ? 16.889 -1.081 -7.523 1.00 92.19 217 ARG A N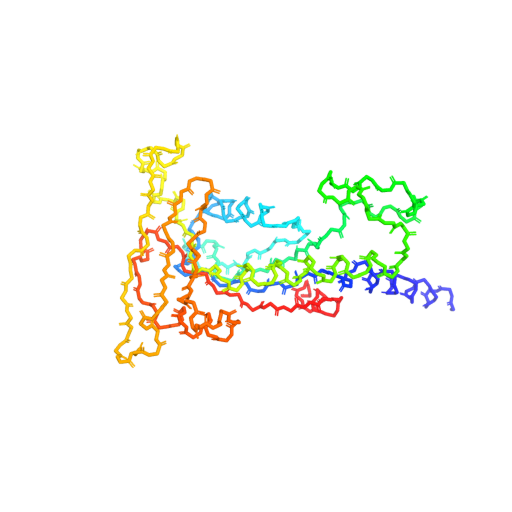 1
ATOM 1735 C CA . ARG A 1 217 ? 18.229 -1.543 -7.114 1.00 92.19 217 ARG A CA 1
ATOM 1736 C C . ARG A 1 217 ? 18.551 -1.184 -5.664 1.00 92.19 217 ARG A C 1
ATOM 1738 O O . ARG A 1 217 ? 18.965 -2.056 -4.903 1.00 92.19 217 ARG A O 1
ATOM 1745 N N . GLN A 1 218 ? 18.321 0.070 -5.271 1.00 91.94 218 GLN A N 1
ATOM 1746 C CA . GLN A 1 218 ? 18.552 0.547 -3.900 1.00 91.94 218 GLN A CA 1
ATOM 1747 C C . GLN A 1 218 ? 17.615 -0.101 -2.874 1.00 91.94 218 GLN A C 1
ATOM 1749 O O . GLN A 1 218 ? 17.946 -0.216 -1.690 1.00 91.94 218 GLN A O 1
ATOM 1754 N N . LEU A 1 219 ? 16.404 -0.477 -3.288 1.00 93.75 219 LEU A N 1
ATOM 1755 C CA . LEU A 1 219 ? 15.459 -1.149 -2.410 1.00 93.75 219 LEU A CA 1
ATOM 1756 C C . LEU A 1 219 ? 15.850 -2.617 -2.202 1.00 93.75 219 LEU A C 1
ATOM 1758 O O . LEU A 1 219 ? 15.724 -3.115 -1.081 1.00 93.75 219 LEU A O 1
ATOM 1762 N N . THR A 1 220 ? 16.306 -3.309 -3.247 1.00 88.81 220 THR A N 1
ATOM 1763 C CA . THR A 1 220 ? 16.583 -4.755 -3.215 1.00 88.81 220 THR A CA 1
ATOM 1764 C C . THR A 1 220 ? 17.993 -5.122 -2.760 1.00 88.81 220 THR A C 1
ATOM 1766 O O . THR A 1 220 ? 18.190 -6.273 -2.370 1.00 88.81 220 THR A O 1
ATOM 1769 N N . SER A 1 221 ? 18.942 -4.177 -2.764 1.00 84.69 221 SER A N 1
ATOM 1770 C CA . SER A 1 221 ? 20.235 -4.319 -2.074 1.00 84.69 221 SER A CA 1
ATOM 1771 C C . SER A 1 221 ? 20.053 -4.480 -0.562 1.00 84.69 221 SER A C 1
ATOM 1773 O O . SER A 1 221 ? 20.750 -5.334 0.020 1.00 84.69 221 SER A O 1
#

Solvent-accessible surface area (backbone atoms only — not comparable to full-atom values): 12404 Å² total; per-residue (Å²): 116,73,65,62,56,52,51,53,50,52,50,53,48,48,42,63,69,28,45,49,21,35,22,31,44,34,39,32,43,53,47,47,79,50,69,63,32,50,48,53,50,49,60,56,50,44,73,74,36,53,66,80,43,78,47,70,37,72,35,59,97,97,31,76,39,26,39,42,32,42,38,30,32,45,45,74,70,103,74,81,54,95,83,60,66,87,86,73,68,85,55,62,81,96,49,65,88,62,76,95,42,77,68,55,52,53,51,50,35,50,49,41,33,50,53,49,53,52,51,55,45,30,39,41,28,33,66,28,44,86,44,49,76,76,40,86,34,28,91,72,66,75,35,71,51,75,67,65,68,43,72,52,88,91,54,72,92,49,70,56,50,48,61,38,55,21,31,66,91,44,44,52,18,35,54,47,53,42,96,90,46,83,88,44,61,68,58,38,51,53,51,52,73,37,52,47,62,57,59,78,47,27,25,39,41,46,70,52,75,43,64,16,33,68,36,40,51,69,68,73,106

Nearest PDB structures (foldseek):
  7q33-assembly1_A  TM=7.036E-01  e=2.116E-01  Homo sapiens
  3ced-assembly3_C  TM=4.174E-01  e=1.208E+00  Staphylococcus aureus subsp. aureus Mu50
  2dt9-assembly1_B  TM=3.013E-01  e=3.034E-01  Thermus thermophilus
  2peh-assembly1_A  TM=4.603E-01  e=1.071E+00  Homo sapiens
  3ab2-assembly2_E  TM=3.165E-01  e=1.839E+00  Corynebacterium glutamicum

Radius of gyration: 19.79 Å; Cα contacts (8 Å, |Δi|>4): 347; chains: 1; bounding box: 58×37×52 Å

Mean predicted aligned error: 8.09 Å

Foldseek 3Di:
DVVVVVVVVVVVVLQVQQALKKKKKKFWPPWAQDVVQVVVVVVQLCVLANWPDKDFDQDDPNGRGHRIMITMGQLDDPDPPVPDDQVPDDDDPVCNPPDDDPVVVVVSSNVSSVVSVLQQLQFFWFWGPVQVVPVPCQCVQRDWADFDKDFDPDPVVCVQKDWDIAGPVRRTTGIDGPPVDDRDSVVSQVRSVRIDTPSNTITTMDIDMDGGSVSVVVRVD

Sequence (221 aa):
MRYHAAEASLKKYADNYFRYHIAARMSAHPCPVNEHEVKFIYDNLQKIAPIEYFRISKGSMGNPYGTQLKVVFSSGVVQLNPYEDMSDIPLPDEFASVPSTDSQYAEVLQFQQSQICHKLHSICAIPRHSYIQSLSGYFKGTATLPYKYQLIRNQSQFNNFSVSHSSIEQPFCIISAGEKTKLDPKNCEAFKASIRHNFAKFHKLQFAIDVGSDSVRQLTS

pLDDT: mean 84.16, std 17.23, range [35.84, 98.12]

=== Feature glossary ===
The record interleaves many kinds of information about one protein. Here is each kind framed as the question it answers.

Q: What does the local fold look like, residue by residue?
A: The Foldseek 3Di string encodes local tertiary geometry as a 20-letter alphabet — one character per residue — derived from the relative positions of nearby Cα atoms. Unlike the amino-acid sequence, 3Di is a direct function of the 3D structure, so two proteins with the same fold have similar 3Di strings even at low sequence identity.

Q: Which residues are in helices, strands, or loops?
A: The SS8 string is DSSP's per-residue secondary-structure call. α-helix (H) means an i→i+4 H-bond ladder; β-strand (E) means the residue participates in a β-sheet; 3₁₀ (G) and π (I) are tighter and wider helices; T/S are turns/bends; '-' is loop.

Q: How big and how compact is the whole molecule?
A: Radius of gyration (Rg) is the root-mean-square distance of Cα atoms from their centroid — a single number for overall size and compactness. A globular domain of N residues has Rg ≈ 2.2·N^0.38 Å; an extended or disordered chain has a much larger Rg. The Cα contact count is the number of residue pairs whose Cα atoms are within 8 Å and are more than four positions apart in sequence — a standard proxy for tertiary packing density. The bounding box is the smallest axis-aligned box enclosing all Cα atoms.

Q: Where is each backbone atom in 3D?
A: Structure coordinates are given as an mmCIF _atom_site loop: one row per atom with element, residue name, chain id, sequence number, and x/y/z position in Å. Only the four main-chain atoms per residue are included here; side chains are omitted to keep the record compact.

Q: What is the amino-acid chain?
A: Primary structure: the covalent order of the twenty standard amino acids along the backbone. Two proteins with the same sequence will (almost always) fold to the same structure; two with 30% identity often share a fold but not the details.

Q: What if only a Cα trace is available?
A: Three-state secondary structure (P-SEA) collapses the eight DSSP classes into helix (a), strand (b), and coil (c). P-SEA assigns these from Cα geometry alone — distances and angles — without requiring backbone oxygens, so it works on any Cα trace.

Q: What family and function is it annotated with?
A: Database cross-references. InterPro integrates a dozen domain/family signature databases into unified entries with residue-range hits. GO term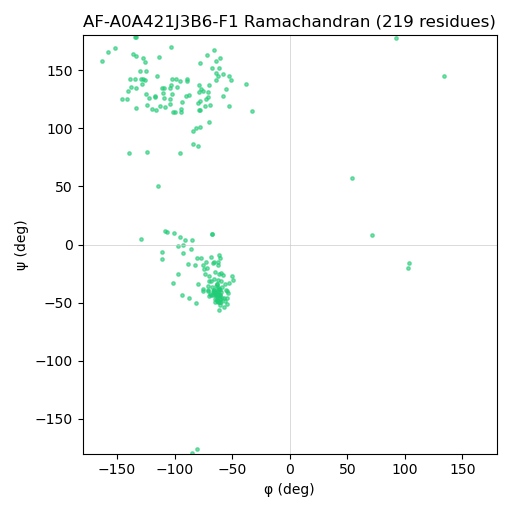s attach function/process/location labels with evidence codes. CATH codes position the fold in a four-level structural taxonomy. Organism is the NCBI-taxonomy species name.

Q: How confident is the AlphaFold model at each residue?
A: pLDDT is the predicted lDDT-Cα score: AlphaFold's confidence that the local environment of each residue (all inter-atomic distances within 15 Å) is correctly placed. It is a per-residue number between 0 and 100, with higher meaning more reliable.

Q: How mobile is each atom in the crystal?
A: B-factor (Debye–Waller factor) reflects atomic displacement in the crystal lattice. It is an experimental observable (units Å²), not a prediction; low values mean the atom is pinned down, high values mean it moves or is heterogeneous across the crystal.

Q: Which residues are buried vs exposed?
A: SASA measures how much of the protein is reachable by solvent. It is computed by rolling a water-sized probe over the atomic surface and summing the exposed area (Å²). Per-residue SASA distinguishes core (buried, low SASA) from surface (exposed, high SASA) residues; total SASA is a whole-molecule size measure.

Q: What do the diagnostic plots show?
A: Plot images: a contact map (which residues are close in 3D, as an N×N binary image), a Ramachandran scatter (backbone torsion angles, revealing secondary-structure composition at a glance), and — for AlphaFold structures — a PAE heatmap (pairwise prediction confidence).

Q: What known structures does this most resemble?
A: The Foldseek neighbor list gives the closest experimentally determined structures in the PDB, ranked by structural alignment. TM-score near 1 means near-identical fold; near 0.3 means only rough topology match. This is how one finds what a novel AlphaFold prediction most resembles in the solved-structure universe.

Q: Are the domains correctly placed relative to each other?
A: Predicted aligned error is AlphaFold's pairwise confidence. Unlike pLDDT (per-residue), PAE is per-residue-pair and captures whether two parts of the structure are correctly placed relative to each other. Units are ångströms of expected positional error.

Q: What do the rendered images show?
A: Structure images are PyMOL renders from six orthogonal camera directions. Cartoon representation draws helices as coils and strands as arrows; sticks shows the backbone as bonds; surface shows the solvent-excluded envelope. Rainbow coloring maps sequence position to hue (blue→red, N→C); chain coloring assigns a distinct col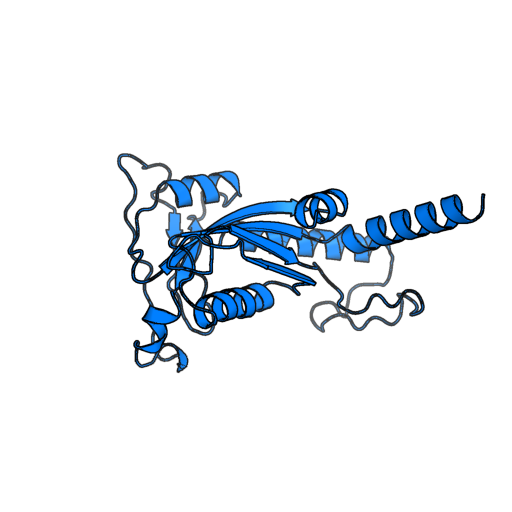or per polypeptide.

Q: What are the backbone torsion angles?
A: φ (phi) and ψ (psi) are the two rotatable backbone dihedrals per residue: φ is the C(i-1)–N–Cα–C torsion, ψ is the N–Cα–C–N(i+1) torsion, both in degrees on (−180°, 180°]. α-helical residues cluster near (−60°, −45°); β-strand residues near (−120°, +130°). A Ramachandran plot is simply a scatter of (φ, ψ) for every residue.